Protein AF-A0A0F4YJS8-F1 (afdb_monomer_lite)

Organism: Rasamsonia emersonii (strain ATCC 16479 / CBS 393.64 / IMI 116815) (NCBI:txid1408163)

Radius of gyration: 25.07 Å; chains: 1; bounding box: 78×46×74 Å

Secondary structure (DSSP, 8-state):
--HHHHHHHHHHHHHHHTSHHHHHHHHHHHHHHHHHHHHHHHHHHHHSS-S--HHHHHHHHHH--STTT--S-S-TTTT--B-SS-TTEEEETTTTEEEEGGGEEEEESS-GGGHHHHHHHHH---SS--TTSGGGEEEEEHHHHHHHHTTSEEEEES--SS--HHHHHHHHH-SS--EEEEES-TT-TTTTSEEETTEEEEGGGGTTPBP--SSS----HHHHHHHHHHHHHHHHT-

pLDDT: mean 81.41, std 15.97, range [39.19, 97.12]

Foldseek 3Di:
DPPVVVVVVVVVVVVCCPDPVNVVVVVVVVVVVVLVVVVVVVVVVVVPDPDDDLQNVLLQLCLPDPPSPVDPPPNRNQLVQADPVDRQWGAAQLLRDTDGPVQKGWAFLDDCVVPQVVVCVVPNDDPDGPSSHSLGTGIHGNLVNVCLQQLQKAKDFLAPPDHDPVRVVVQVPDQPTWIAMAGPDPVDPQQQPASDPPGPDGNVNRHRHIGDTPHSDHHDVVSSVSSNVVSVVSVVVD

InterPro domains:
  IPR003615 HNH nuclease [PF13391] (92-155)

Sequence (238 aa):
MTTNTVLWFENCFETLAATEEAKAIFERIKAHKVQQRICSQRSENLAEKGKRSLRASFMKLFTTSKMGLGIKDTGAGNYGSQQPEDEDLLWCPIMRKWTPSKQMKAAHLFPYMHGQDTMDAVFRARKSPELFSPRNGLLISSCIEEFFDSGNLVLVPDLPDRPSVTDIRGWIKREPREYKIRIIDLKWNKLGKPIHPWVEMKWSDLQDRRVEFLTPFRPRERYMYFHYCIQILQYIWQ

Structure (mmCIF, N/CA/C/O backbone):
data_AF-A0A0F4YJS8-F1
#
_entry.id   AF-A0A0F4YJS8-F1
#
loop_
_atom_site.group_PDB
_atom_site.id
_atom_site.type_symbol
_atom_site.label_atom_id
_atom_site.label_alt_id
_atom_site.label_comp_id
_atom_site.label_asym_id
_atom_site.label_entity_id
_atom_site.label_seq_id
_atom_site.pdbx_PDB_ins_code
_atom_site.Cartn_x
_atom_site.Cartn_y
_atom_site.Cartn_z
_atom_site.occupancy
_atom_site.B_iso_or_equiv
_atom_site.auth_seq_id
_atom_site.auth_comp_id
_atom_site.auth_asym_id
_atom_site.auth_atom_id
_atom_site.pdbx_PDB_model_num
ATOM 1 N N . MET A 1 1 ? 53.476 17.260 -51.257 1.00 47.88 1 MET A N 1
ATOM 2 C CA . MET A 1 1 ? 52.073 17.172 -51.725 1.00 47.88 1 MET A CA 1
ATOM 3 C C . MET A 1 1 ? 51.188 16.507 -50.661 1.00 47.88 1 MET A C 1
ATOM 5 O O . MET A 1 1 ? 50.508 15.537 -50.953 1.00 47.88 1 MET A O 1
ATOM 9 N N . THR A 1 2 ? 51.196 16.992 -49.417 1.00 54.41 2 THR A N 1
ATOM 10 C CA . THR A 1 2 ? 50.485 16.332 -48.294 1.00 54.41 2 THR A CA 1
ATOM 11 C C . THR A 1 2 ? 49.649 17.290 -47.445 1.00 54.41 2 THR A C 1
ATOM 13 O O . THR A 1 2 ? 48.804 16.841 -46.687 1.00 54.41 2 THR A O 1
ATOM 16 N N . THR A 1 3 ? 49.820 18.603 -47.600 1.00 53.66 3 THR A N 1
ATOM 17 C CA . THR A 1 3 ? 49.113 19.630 -46.819 1.00 53.66 3 THR A CA 1
ATOM 18 C C . THR A 1 3 ? 47.745 20.020 -47.392 1.00 53.66 3 THR A C 1
ATOM 20 O O . THR A 1 3 ? 46.831 20.297 -46.626 1.00 53.66 3 THR A O 1
ATOM 23 N N . ASN A 1 4 ? 47.552 19.974 -48.717 1.00 53.12 4 ASN A N 1
ATOM 24 C CA . ASN A 1 4 ? 46.273 20.362 -49.340 1.00 53.12 4 ASN A CA 1
ATOM 25 C C . ASN A 1 4 ? 45.155 19.323 -49.176 1.00 53.12 4 ASN A C 1
ATOM 27 O O . ASN A 1 4 ? 43.983 19.685 -49.174 1.00 53.12 4 ASN A O 1
ATOM 31 N N . THR A 1 5 ? 45.491 18.042 -49.027 1.00 53.81 5 THR A N 1
ATOM 32 C CA . THR A 1 5 ? 44.495 16.970 -48.888 1.00 53.81 5 THR A CA 1
ATOM 33 C C . THR A 1 5 ? 43.888 16.937 -47.484 1.00 53.81 5 THR A C 1
ATOM 35 O O . THR A 1 5 ? 42.704 16.659 -47.342 1.00 53.81 5 THR A O 1
ATOM 38 N N . VAL A 1 6 ? 44.672 17.275 -46.454 1.00 56.00 6 VAL A N 1
ATOM 39 C CA . VAL A 1 6 ? 44.213 17.323 -45.053 1.00 56.00 6 VAL A CA 1
ATOM 40 C C . VAL A 1 6 ? 43.217 18.468 -44.845 1.00 56.00 6 VAL A C 1
ATOM 42 O O . VAL A 1 6 ? 42.131 18.240 -44.321 1.00 56.00 6 VAL A O 1
ATOM 45 N N . LEU A 1 7 ? 43.524 19.658 -45.373 1.00 53.38 7 LEU A N 1
ATOM 46 C CA . LEU A 1 7 ? 42.643 20.830 -45.294 1.00 53.38 7 LEU A CA 1
ATOM 47 C C . LEU A 1 7 ? 41.300 20.621 -46.010 1.00 53.38 7 LEU A C 1
ATOM 49 O O . LEU A 1 7 ? 40.272 21.116 -45.557 1.00 53.38 7 LEU A O 1
ATOM 53 N N . TRP A 1 8 ? 41.287 19.871 -47.116 1.00 53.50 8 TRP A N 1
ATOM 54 C CA . TRP A 1 8 ? 40.049 19.546 -47.830 1.00 53.50 8 TRP A CA 1
ATOM 55 C C . TRP A 1 8 ? 39.161 18.583 -47.033 1.00 53.50 8 TRP A C 1
ATOM 57 O O . TRP A 1 8 ? 37.946 18.754 -46.998 1.00 53.50 8 TRP A O 1
ATOM 67 N N . PHE A 1 9 ? 39.758 17.596 -46.359 1.00 53.38 9 PHE A N 1
ATOM 68 C CA . PHE A 1 9 ? 39.025 16.655 -45.511 1.00 53.38 9 PHE A CA 1
ATOM 69 C C . PHE A 1 9 ? 38.466 17.314 -44.245 1.00 53.38 9 PHE A C 1
ATOM 71 O O . PHE A 1 9 ? 37.321 17.041 -43.890 1.00 53.38 9 PHE A O 1
ATOM 78 N N . GLU A 1 10 ? 39.222 18.201 -43.595 1.00 57.09 10 GLU A N 1
ATOM 79 C CA . GLU A 1 10 ? 38.758 18.933 -42.406 1.00 57.09 10 GLU A CA 1
ATOM 80 C C . GLU A 1 10 ? 37.582 19.863 -42.738 1.00 57.09 10 GLU A C 1
ATOM 82 O O . GLU A 1 10 ? 36.555 19.830 -42.064 1.00 57.09 10 GLU A O 1
ATOM 87 N N . ASN A 1 11 ? 37.670 20.600 -43.847 1.00 58.59 11 ASN A N 1
ATOM 88 C CA . ASN A 1 11 ? 36.623 21.532 -44.272 1.00 58.59 11 ASN A CA 1
ATOM 89 C C . ASN A 1 11 ? 35.346 20.801 -44.751 1.00 58.59 11 ASN A C 1
ATOM 91 O O . ASN A 1 11 ? 34.216 21.229 -44.503 1.00 58.59 11 ASN A O 1
ATOM 95 N N . CYS A 1 12 ? 35.510 19.631 -45.378 1.00 56.72 12 CYS A N 1
ATOM 96 C CA . CYS A 1 12 ? 34.399 18.753 -45.755 1.00 56.72 12 CYS A CA 1
ATOM 97 C C . CYS A 1 12 ? 33.731 18.109 -44.520 1.00 56.72 12 CYS A C 1
ATOM 99 O O . CYS A 1 12 ? 32.515 17.942 -44.479 1.00 56.72 12 CYS A O 1
ATOM 101 N N . PHE A 1 13 ? 34.503 17.794 -43.475 1.00 60.06 13 PHE A N 1
ATOM 102 C CA . PHE A 1 13 ? 33.971 17.270 -42.215 1.00 60.06 13 PHE A CA 1
ATOM 103 C C . PHE A 1 13 ? 33.178 18.329 -41.436 1.00 60.06 13 PHE A C 1
ATOM 105 O O . PHE A 1 13 ? 32.102 18.024 -40.923 1.00 60.06 13 PHE A O 1
ATOM 112 N N . GLU A 1 14 ? 33.656 19.575 -41.389 1.00 61.94 14 GLU A N 1
ATOM 113 C CA . GLU A 1 14 ? 32.943 20.688 -40.747 1.00 61.94 14 GLU A CA 1
ATOM 114 C C . GLU A 1 14 ? 31.622 21.021 -41.454 1.00 61.94 14 GLU A C 1
ATOM 116 O O . GLU A 1 14 ? 30.589 21.193 -40.802 1.00 61.94 14 GLU A O 1
ATOM 121 N N . THR A 1 15 ? 31.619 21.036 -42.790 1.00 62.19 15 THR A N 1
ATOM 122 C CA . 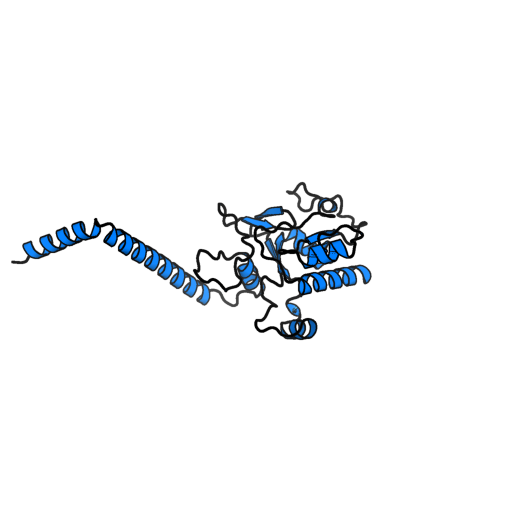THR A 1 15 ? 30.401 21.268 -43.585 1.00 62.19 15 THR A CA 1
ATOM 123 C C . THR A 1 15 ? 29.401 20.117 -43.475 1.00 62.19 15 THR A C 1
ATOM 125 O O . THR A 1 15 ? 28.201 20.368 -43.356 1.00 62.19 15 THR A O 1
ATOM 128 N N . LEU A 1 16 ? 29.866 18.863 -43.419 1.00 60.22 16 LEU A N 1
ATOM 129 C CA . LEU A 1 16 ? 29.003 17.706 -43.175 1.00 60.22 16 LEU A CA 1
ATOM 130 C C . LEU A 1 16 ? 28.416 17.737 -41.754 1.00 60.22 16 LEU A C 1
ATOM 132 O O . LEU A 1 16 ? 27.221 17.506 -41.586 1.00 60.22 16 LEU A O 1
ATOM 136 N N . ALA A 1 17 ? 29.219 18.081 -40.741 1.00 60.75 17 ALA A N 1
ATOM 137 C CA . ALA A 1 17 ? 28.794 18.157 -39.341 1.00 60.75 17 ALA A CA 1
ATOM 138 C C . ALA A 1 17 ? 27.769 19.272 -39.059 1.00 60.75 17 ALA A C 1
ATOM 140 O O . ALA A 1 17 ? 27.020 19.183 -38.084 1.00 60.75 17 ALA A O 1
ATOM 141 N N . ALA A 1 18 ? 27.702 20.294 -39.916 1.00 69.19 18 ALA A N 1
ATOM 142 C CA . ALA A 1 18 ? 26.724 21.374 -39.826 1.00 69.19 18 ALA A CA 1
ATOM 143 C C . ALA A 1 18 ? 25.324 20.994 -40.351 1.00 69.19 18 ALA A C 1
ATOM 145 O O . ALA A 1 18 ? 24.361 21.713 -40.069 1.00 69.19 18 ALA A O 1
ATOM 146 N N . THR A 1 19 ? 25.188 19.877 -41.076 1.00 79.81 19 THR A N 1
ATOM 147 C CA . THR A 1 19 ? 23.895 19.409 -41.602 1.00 79.81 19 THR A CA 1
ATOM 148 C C . THR A 1 19 ? 22.995 18.851 -40.495 1.00 79.81 19 THR A C 1
ATOM 150 O O . THR A 1 19 ? 23.462 18.214 -39.549 1.00 79.81 19 THR A O 1
ATOM 153 N N . GLU A 1 20 ? 21.681 19.057 -40.612 1.00 74.31 20 GLU A N 1
ATOM 154 C CA . GLU A 1 20 ? 20.699 18.553 -39.634 1.00 74.31 20 GLU A CA 1
ATOM 155 C C . GLU A 1 20 ? 20.706 17.018 -39.530 1.00 74.31 20 GLU A C 1
ATOM 157 O O . GLU A 1 20 ? 20.546 16.454 -38.447 1.00 74.31 20 GLU A O 1
ATOM 162 N N . GLU A 1 21 ? 20.987 16.328 -40.636 1.00 74.56 21 GLU A N 1
ATOM 163 C CA . GLU A 1 21 ? 21.122 14.870 -40.674 1.00 74.56 21 GLU A CA 1
ATOM 164 C C . GLU A 1 21 ? 22.353 14.391 -39.892 1.00 74.56 21 GLU A C 1
ATOM 166 O O . GLU A 1 21 ? 22.258 13.452 -39.094 1.00 74.56 21 GLU A O 1
ATOM 171 N N . ALA A 1 22 ? 23.499 15.063 -40.047 1.00 72.25 22 ALA A N 1
ATOM 172 C CA . ALA A 1 22 ? 24.697 14.738 -39.284 1.00 72.25 22 ALA A CA 1
ATOM 173 C C . ALA A 1 22 ? 24.523 15.052 -37.795 1.00 72.25 22 ALA A C 1
ATOM 175 O O . ALA A 1 22 ? 24.906 14.231 -36.961 1.00 72.25 22 ALA A O 1
ATOM 176 N N . LYS A 1 23 ? 23.886 16.177 -37.438 1.00 73.81 23 LYS A N 1
ATOM 177 C CA . LYS A 1 23 ? 23.546 16.502 -36.041 1.00 73.81 23 LYS A CA 1
ATOM 178 C C . LYS A 1 23 ? 22.693 15.408 -35.403 1.00 73.81 23 LYS A C 1
ATOM 180 O O . LYS A 1 23 ? 23.048 14.922 -34.331 1.00 73.81 23 LYS A O 1
ATOM 185 N N . ALA A 1 24 ? 21.652 14.936 -36.090 1.00 72.88 24 ALA A N 1
ATOM 186 C CA . ALA A 1 24 ? 20.806 13.844 -35.605 1.00 72.88 24 ALA A CA 1
ATOM 187 C C . ALA A 1 24 ? 21.590 12.529 -35.407 1.00 72.88 24 ALA A C 1
ATOM 189 O O . ALA A 1 24 ? 21.366 11.790 -34.441 1.00 72.88 24 ALA A O 1
ATOM 190 N N . ILE A 1 25 ? 22.544 12.227 -36.294 1.00 77.19 25 ILE A N 1
ATOM 191 C CA . ILE A 1 25 ? 23.434 11.065 -36.157 1.00 77.19 25 ILE A CA 1
ATOM 192 C C . ILE A 1 25 ? 24.386 11.244 -34.965 1.00 77.19 25 ILE A C 1
ATOM 194 O O . ILE A 1 25 ? 24.548 10.316 -34.170 1.00 77.19 25 ILE A O 1
ATOM 198 N N . PHE A 1 26 ? 24.977 12.424 -34.782 1.00 75.44 26 PHE A N 1
ATOM 199 C CA . PHE A 1 26 ? 25.864 12.708 -33.653 1.00 75.44 26 PHE A CA 1
ATOM 200 C C . PHE A 1 26 ? 25.133 12.678 -32.312 1.00 75.44 26 PHE A C 1
ATOM 202 O O . PHE A 1 26 ? 25.670 12.139 -31.342 1.00 75.44 26 PHE A O 1
ATOM 209 N N . GLU A 1 27 ? 23.898 13.170 -32.251 1.00 71.69 27 GLU A N 1
ATOM 210 C CA . GLU A 1 27 ? 23.040 13.048 -31.074 1.00 71.69 27 GLU A CA 1
ATOM 211 C C . GLU A 1 27 ? 22.750 11.584 -30.742 1.00 71.69 27 GLU A C 1
ATOM 213 O O . GLU A 1 27 ? 22.903 11.175 -29.589 1.00 71.69 27 GLU A O 1
ATOM 218 N N . ARG A 1 28 ? 22.438 10.756 -31.749 1.00 73.88 28 ARG A N 1
ATOM 219 C CA . ARG A 1 28 ? 22.270 9.304 -31.570 1.00 73.88 28 ARG A CA 1
ATOM 220 C C . ARG A 1 28 ? 23.547 8.629 -31.080 1.00 73.88 28 ARG A C 1
ATOM 222 O O . ARG A 1 28 ? 23.485 7.821 -30.157 1.00 73.88 28 ARG A O 1
ATOM 229 N N . ILE A 1 29 ? 24.707 8.971 -31.642 1.00 77.06 29 ILE A N 1
ATOM 230 C CA . ILE A 1 29 ? 26.008 8.438 -31.206 1.00 77.06 29 ILE A CA 1
ATOM 231 C C . ILE A 1 29 ? 26.300 8.855 -29.761 1.00 77.06 29 ILE A C 1
ATOM 233 O O . ILE A 1 29 ? 26.763 8.041 -28.960 1.00 77.06 29 ILE A O 1
ATOM 237 N N . LYS A 1 30 ? 26.011 10.108 -29.397 1.00 75.19 30 LYS A N 1
ATOM 238 C CA . LYS A 1 30 ? 26.195 10.626 -28.038 1.00 75.19 30 LYS A CA 1
ATOM 239 C C . LYS A 1 30 ? 25.267 9.917 -27.052 1.00 75.19 30 LYS A C 1
ATOM 241 O O . LYS A 1 30 ? 25.740 9.458 -26.013 1.00 75.19 30 LYS A O 1
ATOM 246 N N . ALA A 1 31 ? 23.993 9.742 -27.404 1.00 67.44 31 ALA A N 1
ATOM 247 C CA . ALA A 1 31 ? 23.028 8.975 -26.621 1.00 67.44 31 ALA A CA 1
ATOM 248 C C . ALA A 1 31 ? 23.480 7.517 -26.439 1.00 67.44 31 ALA A C 1
ATOM 250 O O . ALA A 1 31 ? 23.460 6.996 -25.324 1.00 67.44 31 ALA A O 1
ATOM 251 N N . HIS A 1 32 ? 23.983 6.884 -27.502 1.00 67.88 32 HIS A N 1
ATOM 252 C CA . HIS A 1 32 ? 24.479 5.510 -27.455 1.00 67.88 32 HIS A CA 1
ATOM 253 C C . HIS A 1 32 ? 25.720 5.366 -26.561 1.00 67.88 32 HIS A C 1
ATOM 255 O O . HIS A 1 32 ? 25.783 4.454 -25.739 1.00 67.88 32 HIS A O 1
ATOM 261 N N . LYS A 1 33 ? 26.672 6.306 -26.636 1.00 76.56 33 LYS A N 1
ATOM 262 C CA . LYS A 1 33 ? 27.854 6.342 -25.754 1.00 76.56 33 LYS A CA 1
ATOM 263 C C . LYS A 1 33 ? 27.474 6.521 -24.283 1.00 76.56 33 LYS A C 1
ATOM 265 O O . LYS A 1 33 ? 28.056 5.868 -23.417 1.00 76.56 33 LYS A O 1
ATOM 270 N N . VAL A 1 34 ? 26.493 7.378 -23.992 1.00 69.19 34 VAL A N 1
ATOM 271 C CA . VAL A 1 34 ? 25.963 7.558 -22.630 1.00 69.19 34 VAL A CA 1
ATOM 272 C C . VAL A 1 34 ? 25.313 6.265 -22.138 1.00 69.19 34 VAL A C 1
ATOM 274 O O . VAL A 1 34 ? 25.612 5.809 -21.036 1.00 69.19 34 VAL A O 1
ATOM 277 N N . GLN A 1 35 ? 24.490 5.626 -22.968 1.00 63.72 35 GLN A N 1
ATOM 278 C CA . GLN A 1 35 ? 23.829 4.367 -22.631 1.00 63.72 35 GLN A CA 1
ATOM 279 C C . GLN A 1 35 ? 24.833 3.231 -22.391 1.00 63.72 35 GLN A C 1
ATOM 281 O O . GLN A 1 35 ? 24.687 2.480 -21.427 1.00 63.72 35 GLN A O 1
ATOM 286 N N . GLN A 1 36 ? 25.883 3.140 -23.210 1.00 71.62 36 GLN A N 1
ATOM 287 C CA . GLN A 1 36 ? 26.961 2.169 -23.044 1.00 71.62 36 GLN A CA 1
ATOM 288 C C . GLN A 1 36 ? 27.718 2.401 -21.732 1.00 71.62 36 GLN A C 1
ATOM 290 O O . GLN A 1 36 ? 27.895 1.459 -20.967 1.00 71.62 36 GLN A O 1
ATOM 295 N N . ARG A 1 37 ? 28.071 3.654 -21.410 1.00 72.94 37 ARG A N 1
ATOM 296 C CA . ARG A 1 37 ? 28.725 4.004 -20.138 1.00 72.94 37 ARG A CA 1
ATOM 297 C C . ARG A 1 37 ? 27.857 3.634 -18.932 1.00 72.94 37 ARG A C 1
ATOM 299 O O . ARG A 1 37 ? 28.351 3.018 -17.993 1.00 72.94 37 ARG A O 1
ATOM 306 N N . ILE A 1 38 ? 26.560 3.944 -18.977 1.00 63.28 38 ILE A N 1
ATOM 307 C CA . ILE A 1 38 ? 25.600 3.574 -17.925 1.00 63.28 38 ILE A CA 1
ATOM 308 C C . ILE A 1 38 ? 25.501 2.047 -17.787 1.00 63.28 38 ILE A C 1
ATOM 310 O O . ILE A 1 38 ? 25.435 1.536 -16.670 1.00 63.28 38 ILE A O 1
ATOM 314 N N . CYS A 1 39 ? 25.486 1.310 -18.900 1.00 57.38 39 CYS A N 1
ATOM 315 C CA . CYS A 1 39 ? 25.413 -0.150 -18.903 1.00 57.38 39 CYS A CA 1
ATOM 316 C C . CYS A 1 39 ? 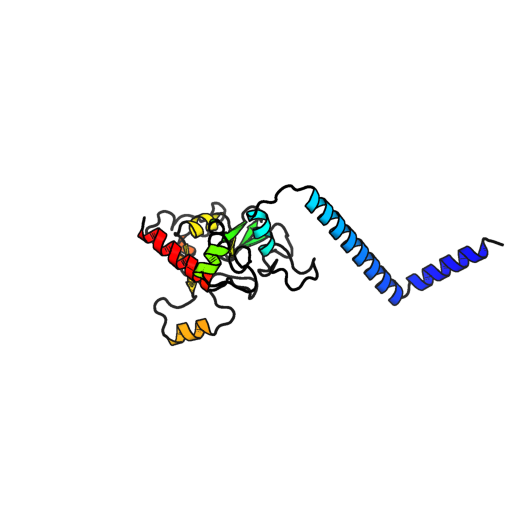26.681 -0.784 -18.309 1.00 57.38 39 CYS A C 1
ATOM 318 O O . CYS A 1 39 ? 26.575 -1.599 -17.390 1.00 57.38 39 CYS A O 1
ATOM 320 N N . SER A 1 40 ? 27.864 -0.343 -18.749 1.00 67.62 40 SER A N 1
ATOM 321 C CA . SER A 1 40 ? 29.161 -0.796 -18.236 1.00 67.62 40 SER A CA 1
ATOM 322 C C . SER A 1 40 ? 29.300 -0.517 -16.742 1.00 67.62 40 SER A C 1
ATOM 324 O O . SER A 1 40 ? 29.516 -1.445 -15.965 1.00 67.62 40 SER A O 1
ATOM 326 N N . GLN A 1 41 ? 29.022 0.712 -16.306 1.00 67.88 41 GLN A N 1
ATOM 327 C CA . GLN A 1 41 ? 29.126 1.080 -14.895 1.00 67.88 41 GLN A CA 1
ATOM 328 C C . GLN A 1 41 ? 28.125 0.306 -14.024 1.00 67.88 41 GLN A C 1
ATOM 330 O O . GLN A 1 41 ? 28.404 -0.028 -12.874 1.00 67.88 41 GLN A O 1
ATOM 335 N N . ARG A 1 42 ? 26.947 -0.045 -14.557 1.00 61.00 42 ARG A N 1
ATOM 336 C CA . ARG A 1 42 ? 25.978 -0.912 -13.863 1.00 61.00 42 ARG A CA 1
ATOM 337 C C . ARG A 1 42 ? 26.421 -2.374 -13.807 1.00 61.00 42 ARG A C 1
ATOM 339 O O . ARG A 1 42 ? 26.100 -3.030 -12.817 1.00 61.00 42 ARG A O 1
ATOM 346 N N . SER A 1 43 ? 27.129 -2.871 -14.824 1.00 57.69 43 SER A N 1
ATOM 347 C CA . SER A 1 43 ? 27.711 -4.220 -14.833 1.00 57.69 43 SER A CA 1
ATOM 348 C C . SER A 1 43 ? 28.820 -4.363 -13.785 1.00 57.69 43 SER A C 1
ATOM 350 O O . SER A 1 43 ? 28.808 -5.316 -13.009 1.00 57.69 43 SER A O 1
ATOM 352 N N . GLU A 1 44 ? 29.668 -3.345 -13.645 1.00 61.94 44 GLU A N 1
ATOM 353 C CA . GLU A 1 44 ? 30.703 -3.263 -12.608 1.00 61.94 44 GLU A CA 1
ATOM 354 C C . GLU A 1 44 ? 30.064 -3.203 -11.207 1.00 61.94 44 GLU A C 1
ATOM 356 O O . GLU A 1 44 ? 30.364 -4.016 -10.335 1.00 61.94 44 GLU A O 1
ATOM 361 N N . ASN A 1 45 ? 29.033 -2.367 -11.026 1.00 55.94 45 ASN A N 1
ATOM 362 C CA . ASN A 1 45 ? 28.241 -2.296 -9.786 1.00 55.94 45 ASN A CA 1
ATOM 363 C C . ASN A 1 45 ? 27.434 -3.577 -9.456 1.00 55.94 45 ASN A C 1
ATOM 365 O O . ASN A 1 45 ? 26.919 -3.734 -8.338 1.00 55.94 45 ASN A O 1
ATOM 369 N N . LEU A 1 46 ? 27.201 -4.452 -10.439 1.00 54.38 46 LEU A N 1
ATOM 370 C CA . LEU A 1 46 ? 26.590 -5.773 -10.249 1.00 54.38 46 LEU A CA 1
ATOM 371 C C . LEU A 1 46 ? 27.628 -6.802 -9.794 1.00 54.38 46 LEU A C 1
ATOM 373 O O . LEU A 1 46 ? 27.276 -7.653 -8.982 1.00 54.38 46 LEU A O 1
ATOM 377 N N . ALA A 1 47 ? 28.870 -6.689 -10.269 1.00 50.84 47 ALA A N 1
ATOM 378 C CA . ALA A 1 47 ? 29.980 -7.561 -9.902 1.00 50.84 47 ALA A CA 1
ATOM 379 C C . ALA A 1 47 ? 30.552 -7.247 -8.505 1.00 50.84 47 ALA A C 1
ATOM 381 O O . ALA A 1 47 ? 30.881 -8.168 -7.764 1.00 50.84 47 ALA A O 1
ATOM 382 N N . GLU A 1 48 ? 30.610 -5.972 -8.103 1.00 48.84 48 GLU A N 1
ATOM 383 C CA . GLU A 1 48 ? 31.232 -5.565 -6.829 1.00 48.84 48 GLU A CA 1
ATOM 384 C C . GLU A 1 48 ? 30.349 -5.763 -5.584 1.00 48.84 48 GLU A C 1
ATOM 386 O O . GLU A 1 48 ? 30.854 -5.916 -4.471 1.00 48.84 48 GLU A O 1
ATOM 391 N N . LYS A 1 49 ? 29.016 -5.771 -5.721 1.00 47.16 49 LYS A N 1
ATOM 392 C CA . LYS A 1 49 ? 28.100 -5.862 -4.567 1.00 47.16 49 LYS A CA 1
ATOM 393 C C . LYS A 1 49 ? 27.633 -7.297 -4.342 1.00 47.16 49 LYS A C 1
ATOM 395 O O . LYS A 1 49 ? 26.605 -7.712 -4.881 1.00 47.16 49 LYS A O 1
ATOM 400 N N . GLY A 1 50 ? 28.369 -8.015 -3.491 1.00 47.06 50 GLY A N 1
ATOM 401 C CA . GLY A 1 50 ? 27.989 -9.318 -2.943 1.00 47.06 50 GLY A CA 1
ATOM 402 C C . GLY A 1 50 ? 26.523 -9.377 -2.488 1.00 47.06 50 GLY A C 1
ATOM 403 O O . GLY A 1 50 ? 25.970 -8.385 -2.017 1.00 47.06 50 GLY A O 1
ATOM 404 N N . LYS A 1 51 ? 25.899 -10.549 -2.704 1.00 43.84 51 LYS A N 1
ATOM 405 C CA . LYS A 1 51 ? 24.527 -10.960 -2.325 1.00 43.84 51 LYS A CA 1
ATOM 406 C C . LYS A 1 51 ? 23.627 -9.803 -1.862 1.00 43.84 51 LYS A C 1
ATOM 408 O O . LYS A 1 51 ? 23.383 -9.622 -0.670 1.00 43.84 51 LYS A O 1
ATOM 413 N N . ARG A 1 52 ? 23.099 -9.026 -2.814 1.00 53.38 52 ARG A N 1
ATOM 414 C CA . ARG A 1 52 ? 22.024 -8.060 -2.529 1.00 53.38 52 ARG A CA 1
ATOM 415 C C . ARG A 1 52 ? 20.899 -8.784 -1.787 1.00 53.38 52 ARG A C 1
ATOM 417 O O . ARG A 1 52 ? 20.456 -9.839 -2.238 1.00 53.38 52 ARG A O 1
ATOM 424 N N . SER A 1 53 ? 20.439 -8.230 -0.664 1.00 68.75 53 SER A N 1
ATOM 425 C CA . SER A 1 53 ? 19.329 -8.833 0.078 1.00 68.75 53 SER A CA 1
ATOM 426 C C . SER A 1 53 ? 18.085 -8.906 -0.812 1.00 68.75 53 SER A C 1
ATOM 428 O O . SER A 1 53 ? 17.823 -7.991 -1.600 1.00 68.75 53 SER A O 1
ATOM 430 N N . LEU A 1 54 ? 17.296 -9.978 -0.686 1.00 70.31 54 LEU A N 1
ATOM 431 C CA . LEU A 1 54 ? 16.033 -10.143 -1.423 1.00 70.31 54 LEU A CA 1
ATOM 432 C C . LEU A 1 54 ? 15.124 -8.912 -1.262 1.00 70.31 54 LEU A C 1
ATOM 434 O O . LEU A 1 54 ? 14.480 -8.483 -2.218 1.00 70.31 54 LEU A O 1
ATOM 438 N N . ARG A 1 55 ? 15.168 -8.268 -0.087 1.00 69.38 55 ARG A N 1
ATOM 439 C CA . ARG A 1 55 ? 14.461 -7.013 0.201 1.00 69.38 55 ARG A CA 1
ATOM 440 C C . ARG A 1 55 ? 14.925 -5.858 -0.690 1.00 69.38 55 ARG A C 1
ATOM 442 O O . ARG A 1 55 ? 14.087 -5.137 -1.219 1.00 69.38 55 ARG A O 1
ATOM 449 N N . ALA A 1 56 ? 16.231 -5.690 -0.904 1.00 74.81 56 ALA A N 1
ATOM 450 C CA . ALA A 1 56 ? 16.757 -4.653 -1.794 1.00 74.81 56 ALA A CA 1
ATOM 451 C C . ALA A 1 56 ? 16.351 -4.890 -3.260 1.00 74.81 56 ALA A C 1
ATOM 453 O O . ALA A 1 56 ? 16.034 -3.938 -3.972 1.00 74.81 56 ALA A O 1
ATOM 454 N N . SER A 1 57 ? 16.321 -6.149 -3.706 1.00 75.12 57 SER A N 1
ATOM 455 C CA . SER A 1 57 ? 15.832 -6.509 -5.044 1.00 75.12 57 SER A CA 1
ATOM 456 C C . SER A 1 57 ? 14.331 -6.246 -5.196 1.00 75.12 57 SER A C 1
ATOM 458 O O . SER A 1 57 ? 13.918 -5.697 -6.214 1.00 75.12 57 SER A O 1
ATOM 460 N N . PHE A 1 58 ? 13.527 -6.552 -4.173 1.00 79.00 58 PHE A N 1
ATOM 461 C CA . PHE A 1 58 ? 12.090 -6.278 -4.178 1.00 79.00 58 PHE A CA 1
ATOM 462 C C . PHE A 1 58 ? 11.789 -4.774 -4.215 1.00 79.00 58 PHE A C 1
ATOM 464 O O . PHE A 1 58 ? 10.989 -4.340 -5.039 1.00 79.00 58 PHE A O 1
ATOM 471 N N . MET A 1 59 ? 12.499 -3.957 -3.424 1.00 80.06 59 MET A N 1
ATOM 472 C CA . MET A 1 59 ? 12.375 -2.489 -3.453 1.00 80.06 59 MET A CA 1
ATOM 473 C C . MET A 1 59 ? 12.557 -1.910 -4.861 1.00 80.06 59 MET A C 1
ATOM 475 O O . MET A 1 59 ? 11.789 -1.042 -5.275 1.00 80.06 59 MET A O 1
ATOM 479 N N . LYS A 1 60 ? 13.530 -2.423 -5.630 1.00 78.56 60 LYS A N 1
ATOM 480 C CA . LYS A 1 60 ? 13.803 -1.945 -6.995 1.00 78.56 60 LYS A CA 1
ATOM 481 C C . LYS A 1 60 ? 12.612 -2.100 -7.942 1.00 78.56 60 LYS A C 1
ATOM 483 O O . LYS A 1 60 ? 12.498 -1.316 -8.882 1.00 78.56 60 LYS A O 1
ATOM 488 N N . LEU A 1 61 ? 11.707 -3.049 -7.703 1.00 75.06 61 LEU A N 1
ATOM 489 C CA . LEU A 1 61 ? 10.500 -3.216 -8.523 1.00 75.06 61 LEU A CA 1
ATOM 490 C C . LEU A 1 61 ? 9.553 -2.014 -8.418 1.00 75.06 61 LEU A C 1
ATOM 492 O O . LEU A 1 61 ? 8.795 -1.735 -9.341 1.00 75.06 61 LEU A O 1
ATOM 496 N N . PHE A 1 62 ? 9.602 -1.274 -7.317 1.00 74.19 62 PHE A N 1
ATOM 497 C CA . PHE A 1 62 ? 8.730 -0.125 -7.097 1.00 74.19 62 PHE A CA 1
ATOM 498 C C . PHE A 1 62 ? 9.413 1.188 -7.477 1.00 74.19 62 PHE A C 1
ATOM 500 O O . PHE A 1 62 ? 8.744 2.116 -7.923 1.00 74.19 62 PHE A O 1
ATOM 507 N N . THR A 1 63 ? 10.740 1.248 -7.345 1.00 72.56 63 THR A N 1
ATOM 508 C CA . THR A 1 63 ? 11.509 2.488 -7.492 1.00 72.56 63 THR A CA 1
ATOM 509 C C . THR A 1 63 ? 12.206 2.658 -8.839 1.00 72.56 63 THR A C 1
ATOM 511 O O . THR A 1 63 ? 12.665 3.749 -9.124 1.00 72.56 63 THR A O 1
ATOM 514 N N . THR A 1 64 ? 12.320 1.635 -9.692 1.00 66.31 64 THR A N 1
ATOM 515 C CA . THR A 1 64 ? 13.062 1.786 -10.962 1.00 66.31 64 THR A CA 1
ATOM 516 C C . THR A 1 64 ? 12.192 2.417 -12.054 1.00 66.31 64 THR A C 1
ATOM 518 O O . THR A 1 64 ? 11.270 1.765 -12.522 1.00 66.31 64 THR A O 1
ATOM 521 N N . SER A 1 65 ? 12.498 3.629 -12.528 1.00 53.28 65 SER A N 1
ATOM 522 C CA . SER A 1 65 ? 11.801 4.251 -13.673 1.00 53.28 65 SER A CA 1
ATOM 523 C C . SER A 1 65 ? 11.913 3.437 -14.979 1.00 53.28 65 SER A C 1
ATOM 525 O O . SER A 1 65 ? 12.986 2.941 -15.333 1.00 53.28 65 SER A O 1
ATOM 527 N N . LYS A 1 66 ? 10.811 3.351 -15.748 1.00 54.34 66 LYS A N 1
ATOM 528 C CA . LYS A 1 66 ? 10.777 2.711 -17.082 1.00 54.34 66 LYS A CA 1
ATOM 529 C C . LYS A 1 66 ? 11.570 3.483 -18.144 1.00 54.34 66 LYS A C 1
ATOM 531 O O . LYS A 1 66 ? 12.056 2.876 -19.099 1.00 54.34 66 LYS A O 1
ATOM 536 N N . MET A 1 67 ? 11.714 4.803 -17.989 1.00 42.03 67 MET A N 1
ATOM 537 C CA . MET A 1 67 ? 12.272 5.668 -19.039 1.00 42.03 67 MET A CA 1
ATOM 538 C C . MET A 1 67 ? 13.767 5.427 -19.292 1.00 42.03 67 MET A C 1
ATOM 540 O O . MET A 1 67 ? 14.213 5.524 -20.427 1.00 42.03 67 MET A O 1
ATOM 544 N N . GLY A 1 68 ? 14.538 5.034 -18.274 1.00 40.41 68 GLY A N 1
ATOM 545 C CA . GLY A 1 68 ? 15.985 4.816 -18.403 1.00 40.41 68 GLY A CA 1
ATOM 546 C C . GLY A 1 68 ? 16.402 3.436 -18.929 1.00 40.41 68 GLY A C 1
ATOM 547 O O . GLY A 1 68 ? 17.596 3.137 -18.943 1.00 40.41 68 GLY A O 1
ATOM 548 N N . LEU A 1 69 ? 15.446 2.565 -19.278 1.00 41.16 69 LEU A N 1
ATOM 549 C CA . LEU A 1 69 ? 15.717 1.164 -19.626 1.00 41.16 69 LEU A CA 1
ATOM 550 C C . LEU A 1 69 ? 15.164 0.736 -20.985 1.00 41.16 69 LEU A C 1
ATOM 552 O O . LEU A 1 69 ? 15.643 -0.259 -21.510 1.00 41.16 69 LEU A O 1
ATOM 556 N N . GLY A 1 70 ? 14.168 1.422 -21.556 1.00 39.19 70 GLY A N 1
ATOM 557 C CA . GLY A 1 70 ? 13.568 1.019 -22.838 1.00 39.19 70 GLY A CA 1
ATOM 558 C C . GLY A 1 70 ? 12.924 -0.381 -22.839 1.00 39.19 70 GLY A C 1
ATOM 559 O O . GLY A 1 70 ? 12.488 -0.853 -23.885 1.00 39.19 70 GLY A O 1
ATOM 560 N N . ILE A 1 71 ? 12.835 -1.050 -21.682 1.00 43.75 71 ILE A N 1
ATOM 561 C CA . ILE A 1 71 ? 12.256 -2.387 -21.531 1.00 43.75 71 ILE A CA 1
ATOM 562 C C . ILE A 1 71 ? 10.819 -2.227 -21.038 1.00 43.75 71 ILE A C 1
ATOM 564 O O . ILE A 1 71 ? 10.581 -1.709 -19.946 1.00 43.75 71 ILE A O 1
ATOM 568 N N . LYS A 1 72 ? 9.850 -2.676 -21.841 1.00 42.19 72 LYS A N 1
ATOM 569 C CA . LYS A 1 72 ? 8.419 -2.489 -21.556 1.00 42.19 72 LYS A CA 1
ATOM 570 C C . LYS A 1 72 ? 7.849 -3.447 -20.492 1.00 42.19 72 LYS A C 1
ATOM 572 O O . LYS A 1 72 ? 6.797 -3.135 -19.939 1.00 42.19 72 LYS A O 1
ATOM 577 N N . ASP A 1 73 ? 8.577 -4.495 -20.083 1.00 49.72 73 ASP A N 1
ATOM 578 C CA . ASP A 1 73 ? 7.980 -5.639 -19.363 1.00 49.72 73 ASP A CA 1
ATOM 579 C C . ASP A 1 73 ? 8.725 -6.142 -18.106 1.00 49.72 73 ASP A C 1
ATOM 581 O O . ASP A 1 73 ? 8.503 -7.265 -17.661 1.00 49.72 73 ASP A O 1
ATOM 585 N N . THR A 1 74 ? 9.583 -5.343 -17.462 1.00 48.97 74 THR A N 1
ATOM 586 C CA . THR A 1 74 ? 10.308 -5.806 -16.249 1.00 48.97 74 THR A CA 1
ATOM 587 C C . THR A 1 74 ? 9.455 -5.851 -14.976 1.00 48.97 74 THR A C 1
ATOM 589 O O . THR A 1 74 ? 9.921 -6.302 -13.932 1.00 48.97 74 THR A O 1
ATOM 592 N N . GLY A 1 75 ? 8.233 -5.311 -15.011 1.00 50.78 75 GLY A N 1
ATOM 593 C CA . GLY A 1 75 ? 7.425 -5.063 -13.814 1.00 50.78 75 GLY A CA 1
ATOM 594 C C . GLY A 1 75 ? 7.955 -3.932 -12.917 1.00 50.78 75 GLY A C 1
ATOM 595 O O . GLY A 1 75 ? 7.233 -3.471 -12.037 1.00 50.78 75 GLY A O 1
ATOM 596 N N . ALA A 1 76 ? 9.174 -3.441 -13.146 1.00 53.53 76 ALA A N 1
ATOM 597 C CA . ALA A 1 76 ? 9.773 -2.392 -12.340 1.00 53.53 76 ALA A CA 1
ATOM 598 C C . ALA A 1 76 ? 9.211 -1.001 -12.708 1.00 53.53 76 ALA A C 1
ATOM 600 O O . ALA A 1 76 ? 8.948 -0.722 -13.880 1.00 53.53 76 ALA A O 1
ATOM 601 N N . GLY A 1 77 ? 8.976 -0.145 -11.708 1.00 57.16 77 GLY A N 1
ATOM 602 C CA . GLY A 1 77 ? 8.494 1.231 -11.907 1.00 57.16 77 GLY A CA 1
ATOM 603 C C . GLY A 1 77 ? 7.013 1.367 -12.220 1.00 57.16 77 GLY A C 1
ATOM 604 O O . GLY A 1 77 ? 6.549 2.456 -12.545 1.00 57.16 77 GLY A O 1
ATOM 605 N N . ASN A 1 78 ? 6.247 0.280 -12.130 1.00 60.00 78 ASN A N 1
ATOM 606 C CA . ASN A 1 78 ? 4.820 0.288 -12.453 1.00 60.00 78 ASN A CA 1
ATOM 607 C C . ASN A 1 78 ? 3.994 1.235 -11.567 1.00 60.00 78 ASN A C 1
ATOM 609 O O . ASN A 1 78 ? 2.941 1.704 -11.996 1.00 60.00 78 ASN A O 1
ATOM 613 N N . TYR A 1 79 ? 4.468 1.535 -10.359 1.00 62.19 79 TYR A N 1
ATOM 614 C CA . TYR A 1 79 ? 3.798 2.463 -9.450 1.00 62.19 79 TYR A CA 1
ATOM 615 C C . TYR A 1 79 ? 4.091 3.941 -9.735 1.00 62.19 79 TYR A C 1
ATOM 617 O O . TYR A 1 79 ? 3.424 4.789 -9.152 1.00 62.19 79 TYR A O 1
ATOM 625 N N . GLY A 1 80 ? 5.058 4.260 -10.610 1.00 64.62 80 GLY A N 1
ATOM 626 C CA . GLY A 1 80 ? 5.435 5.651 -10.893 1.00 64.62 80 GLY A CA 1
ATOM 627 C C . GLY A 1 80 ? 5.844 6.419 -9.634 1.00 64.62 80 GLY A C 1
ATOM 628 O O . GLY A 1 80 ? 5.576 7.606 -9.525 1.00 64.62 80 GLY A O 1
ATOM 629 N N . SER A 1 81 ? 6.417 5.723 -8.650 1.00 73.38 81 SER A N 1
ATOM 630 C CA . SER A 1 81 ? 6.534 6.233 -7.286 1.00 73.38 81 SER A CA 1
ATOM 631 C C . SER A 1 81 ? 7.637 7.257 -7.072 1.00 73.38 81 SER A C 1
ATOM 633 O O . SER A 1 81 ? 7.714 7.752 -5.962 1.00 73.38 81 SER A O 1
ATOM 635 N N . GLN A 1 82 ? 8.501 7.539 -8.047 1.00 77.75 82 GLN A N 1
ATOM 636 C CA . GLN A 1 82 ? 9.566 8.539 -7.909 1.00 77.75 82 GLN A CA 1
ATOM 637 C C . GLN A 1 82 ? 9.042 9.931 -8.246 1.00 77.75 82 GLN A C 1
ATOM 639 O O . GLN A 1 82 ? 8.314 10.088 -9.229 1.00 77.75 82 GLN A O 1
ATOM 644 N N . GLN A 1 83 ? 9.4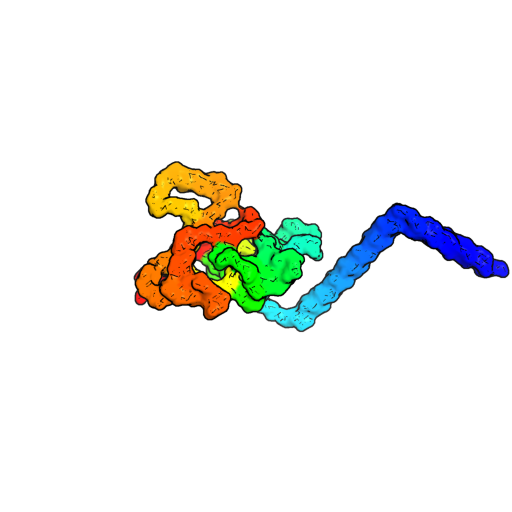23 10.929 -7.450 1.00 76.12 83 GLN A N 1
ATOM 645 C CA . GLN A 1 83 ? 9.101 12.313 -7.768 1.00 76.12 83 GLN A CA 1
ATOM 646 C C . GLN A 1 83 ? 9.951 12.773 -8.965 1.00 76.12 83 GLN A C 1
ATOM 648 O O . GLN A 1 83 ? 11.155 12.525 -8.975 1.00 76.12 83 GLN A O 1
ATOM 653 N N . PRO A 1 84 ? 9.367 13.442 -9.979 1.00 72.44 84 PRO A N 1
ATOM 654 C CA . PRO A 1 84 ? 10.122 13.871 -11.161 1.00 72.44 84 PRO A CA 1
ATOM 655 C C . PRO A 1 84 ? 11.249 14.870 -10.869 1.00 72.44 84 PRO A C 1
ATOM 657 O O . PRO A 1 84 ? 12.236 14.908 -11.595 1.00 72.44 84 PRO A O 1
ATOM 660 N N . GLU A 1 85 ? 11.077 15.687 -9.832 1.00 74.19 85 GLU A N 1
ATOM 661 C CA . GLU A 1 85 ? 11.973 16.796 -9.478 1.00 74.19 85 GLU A CA 1
ATOM 662 C C . GLU A 1 85 ? 12.970 16.430 -8.370 1.00 74.19 85 GLU A C 1
ATOM 664 O O . GLU A 1 85 ? 13.968 17.123 -8.195 1.00 74.19 85 GLU A O 1
ATOM 669 N N . ASP A 1 86 ? 12.708 15.348 -7.632 1.00 77.94 86 ASP A N 1
ATOM 670 C CA . ASP A 1 86 ? 13.523 14.907 -6.501 1.00 77.94 86 ASP A CA 1
ATOM 671 C C . ASP A 1 86 ? 13.558 13.372 -6.438 1.00 77.94 86 ASP A C 1
ATOM 673 O O . ASP A 1 86 ? 12.634 12.712 -5.957 1.00 77.94 86 ASP A O 1
ATOM 677 N N . GLU A 1 87 ? 14.647 12.784 -6.933 1.00 75.81 87 GLU A N 1
ATOM 678 C CA . GLU A 1 87 ? 14.820 11.328 -6.963 1.00 75.81 87 GLU A CA 1
ATOM 679 C C . GLU A 1 87 ? 14.915 10.699 -5.561 1.00 75.81 87 GLU A C 1
ATOM 681 O O . GLU A 1 87 ? 14.735 9.482 -5.428 1.00 75.81 87 GLU A O 1
ATOM 686 N N . ASP A 1 88 ? 15.155 11.501 -4.515 1.00 85.06 88 ASP A N 1
ATOM 687 C CA . ASP A 1 88 ? 15.196 11.035 -3.132 1.00 85.06 88 ASP A CA 1
ATOM 688 C C . ASP A 1 88 ? 13.801 10.905 -2.514 1.00 85.06 88 ASP A C 1
ATOM 690 O O . ASP A 1 88 ? 13.673 10.294 -1.448 1.00 85.06 88 ASP A O 1
ATOM 694 N N . LEU A 1 89 ? 12.744 11.378 -3.177 1.00 85.56 89 LEU A N 1
ATOM 695 C CA . LEU A 1 89 ? 11.371 11.286 -2.695 1.00 85.56 89 LEU A CA 1
ATOM 696 C C . LEU A 1 89 ? 10.567 10.212 -3.433 1.00 85.56 89 LEU A C 1
ATOM 698 O O . LEU A 1 89 ? 10.562 10.101 -4.661 1.00 85.56 89 LEU A O 1
ATOM 702 N N . LEU A 1 90 ? 9.832 9.416 -2.651 1.00 90.56 90 LEU A N 1
ATOM 703 C CA . LEU A 1 90 ? 8.916 8.402 -3.158 1.00 90.56 90 LEU A CA 1
ATOM 704 C C . LEU A 1 90 ? 7.497 8.617 -2.639 1.00 90.56 90 LEU A C 1
ATOM 706 O O . LEU A 1 90 ? 7.278 9.016 -1.495 1.00 90.56 90 LEU A O 1
ATOM 710 N N . TRP A 1 91 ? 6.514 8.296 -3.469 1.00 92.75 91 TRP A N 1
ATOM 711 C CA . TRP A 1 91 ? 5.108 8.406 -3.116 1.00 92.75 91 TRP A CA 1
ATOM 712 C C . TRP A 1 91 ? 4.654 7.277 -2.186 1.00 92.75 91 TRP A C 1
ATOM 714 O O . TRP A 1 91 ? 4.734 6.099 -2.541 1.00 92.75 91 TRP A O 1
ATOM 724 N N . CYS A 1 92 ? 4.113 7.641 -1.020 1.00 94.62 92 CYS A N 1
ATOM 725 C CA . CYS A 1 92 ? 3.410 6.725 -0.124 1.00 94.62 92 CYS A CA 1
ATOM 726 C C . CYS A 1 92 ? 1.889 6.811 -0.365 1.00 94.62 92 CYS A C 1
ATOM 728 O O . CYS A 1 92 ? 1.279 7.820 0.001 1.00 94.62 92 CYS A O 1
ATOM 730 N N . PRO A 1 93 ? 1.236 5.760 -0.894 1.00 95.31 93 PRO A N 1
ATOM 731 C CA . PRO A 1 93 ? -0.172 5.796 -1.281 1.00 95.31 93 PRO A CA 1
ATOM 732 C C . PRO A 1 93 ? -1.141 5.790 -0.086 1.00 95.31 93 PRO A C 1
ATOM 734 O O . PRO A 1 93 ? -2.291 6.205 -0.224 1.00 95.31 93 PRO A O 1
ATOM 737 N N . ILE A 1 94 ? -0.687 5.348 1.094 1.00 95.75 94 ILE A N 1
A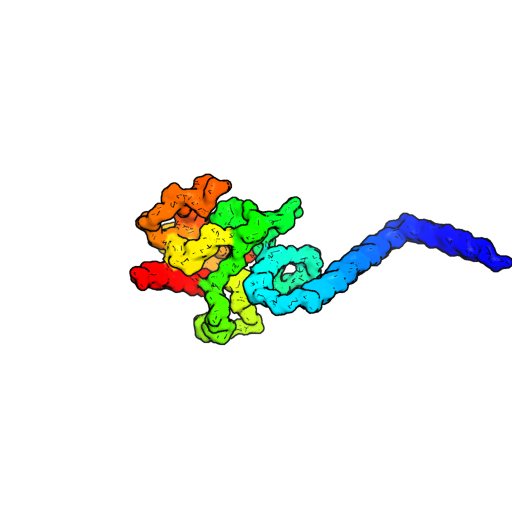TOM 738 C CA . ILE A 1 94 ? -1.474 5.364 2.339 1.00 95.75 94 ILE A CA 1
ATOM 739 C C . ILE A 1 94 ? -1.455 6.756 2.979 1.00 95.75 94 ILE A C 1
ATOM 741 O O . ILE A 1 94 ? -2.498 7.301 3.337 1.00 95.75 94 ILE A O 1
ATOM 745 N N . MET A 1 95 ? -0.270 7.362 3.099 1.00 93.44 95 MET A N 1
ATOM 746 C CA . MET A 1 95 ? -0.135 8.707 3.669 1.00 93.44 95 MET A CA 1
ATOM 747 C C . MET A 1 95 ? -0.564 9.795 2.677 1.00 93.44 95 MET A C 1
ATOM 749 O O . MET A 1 95 ? -0.984 10.872 3.110 1.00 93.44 95 MET A O 1
ATOM 753 N N . ARG A 1 96 ? -0.525 9.489 1.374 1.00 93.81 96 ARG A N 1
ATOM 754 C CA . ARG A 1 96 ? -0.718 10.414 0.249 1.00 93.81 96 ARG A CA 1
ATOM 755 C C . ARG A 1 96 ? 0.280 11.571 0.289 1.00 93.81 96 ARG A C 1
ATOM 757 O O . ARG A 1 96 ? -0.093 12.741 0.250 1.00 93.81 96 ARG A O 1
ATOM 764 N N . LYS A 1 97 ? 1.551 11.227 0.499 1.00 92.12 97 LYS A N 1
ATOM 765 C CA . LYS A 1 97 ? 2.656 12.182 0.621 1.00 92.12 97 LYS A CA 1
ATOM 766 C C . LYS A 1 97 ? 3.925 11.625 -0.007 1.00 92.12 97 LYS A C 1
ATOM 768 O O . LYS A 1 97 ? 4.207 10.426 0.097 1.00 92.12 97 LYS A O 1
ATOM 773 N N . TRP A 1 98 ? 4.708 12.527 -0.585 1.00 91.81 98 TRP A N 1
ATOM 774 C CA . TRP A 1 98 ? 6.104 12.287 -0.919 1.00 91.81 98 TRP A CA 1
ATOM 775 C C . TRP A 1 98 ? 6.901 12.102 0.370 1.00 91.81 98 TRP A C 1
ATOM 777 O O . TRP A 1 98 ? 6.789 12.890 1.307 1.00 91.81 98 TRP A O 1
ATOM 787 N N . THR A 1 99 ? 7.635 11.001 0.443 1.00 90.62 99 THR A N 1
ATOM 788 C CA . THR A 1 99 ? 8.346 10.545 1.635 1.00 90.62 99 THR A CA 1
ATOM 789 C C . THR A 1 99 ? 9.787 10.229 1.242 1.00 90.62 99 THR A C 1
ATOM 791 O O . THR A 1 99 ? 9.993 9.620 0.189 1.00 90.62 99 THR A O 1
ATOM 794 N N . PRO A 1 100 ? 10.791 10.587 2.062 1.00 91.06 100 PRO A N 1
ATOM 795 C CA . PRO A 1 100 ? 12.181 10.245 1.783 1.00 91.06 100 PRO A CA 1
ATOM 796 C C . PRO A 1 100 ? 12.357 8.753 1.506 1.00 91.06 100 PRO A C 1
ATOM 798 O O . PRO A 1 100 ? 11.888 7.915 2.273 1.00 91.06 100 PRO A O 1
ATOM 801 N N . SER A 1 101 ? 13.099 8.410 0.456 1.00 88.62 101 SER A N 1
ATOM 802 C CA . SER A 1 101 ? 13.331 7.034 0.000 1.00 88.62 101 SER A CA 1
ATOM 803 C C . SER A 1 101 ? 13.854 6.124 1.111 1.00 88.62 101 SER A C 1
ATOM 805 O O . SER A 1 101 ? 13.510 4.945 1.183 1.00 88.62 101 SER A O 1
ATOM 807 N N . LYS A 1 102 ? 14.649 6.685 2.030 1.00 89.62 102 LYS A N 1
ATOM 808 C CA . LYS A 1 102 ? 15.189 5.991 3.211 1.00 89.62 102 LYS A CA 1
ATOM 809 C C . LYS A 1 102 ? 14.105 5.542 4.202 1.00 89.62 102 LYS A C 1
ATOM 811 O O . LYS A 1 102 ? 14.328 4.592 4.947 1.00 89.62 102 LYS A O 1
ATOM 816 N N . GLN A 1 103 ? 12.951 6.203 4.202 1.00 90.69 103 GLN A N 1
ATOM 817 C CA . GLN A 1 103 ? 11.792 5.916 5.052 1.00 90.69 103 GLN A CA 1
ATOM 818 C C . GLN A 1 103 ? 10.720 5.098 4.318 1.00 90.69 103 GLN A C 1
ATOM 820 O O . GLN A 1 103 ? 9.606 4.971 4.809 1.00 90.69 103 GLN A O 1
ATOM 825 N N . MET A 1 104 ? 11.023 4.531 3.149 1.00 92.38 104 MET A N 1
ATOM 826 C CA . MET A 1 104 ? 10.060 3.770 2.354 1.00 92.38 104 MET A CA 1
ATOM 827 C C . MET A 1 104 ? 10.396 2.284 2.344 1.00 92.38 104 MET A C 1
ATOM 829 O O . MET A 1 104 ? 11.560 1.880 2.300 1.00 92.38 104 MET A O 1
ATOM 833 N N . LYS A 1 105 ? 9.355 1.455 2.377 1.00 92.94 105 LYS A N 1
ATOM 834 C CA . LYS A 1 105 ? 9.419 -0.005 2.383 1.00 92.94 105 LYS A CA 1
ATOM 835 C C . LYS A 1 105 ? 8.448 -0.573 1.358 1.00 92.94 105 LYS A C 1
ATOM 837 O O . LYS A 1 105 ? 7.357 -0.056 1.155 1.00 92.94 105 LYS A O 1
ATOM 842 N N . ALA A 1 106 ? 8.851 -1.667 0.732 1.00 91.06 106 ALA A N 1
ATOM 843 C CA . ALA A 1 106 ? 7.990 -2.494 -0.088 1.00 91.06 106 ALA A CA 1
ATOM 844 C C . ALA A 1 106 ? 7.397 -3.578 0.818 1.00 91.06 106 ALA A C 1
ATOM 846 O O . ALA A 1 106 ? 8.053 -4.586 1.096 1.00 91.06 106 ALA A O 1
ATOM 847 N N . ALA A 1 107 ? 6.192 -3.314 1.318 1.00 93.06 107 ALA A N 1
ATOM 848 C CA . ALA A 1 107 ? 5.416 -4.237 2.132 1.00 93.06 107 ALA A CA 1
ATOM 849 C C . ALA A 1 107 ? 4.930 -5.396 1.259 1.00 93.06 107 ALA A C 1
ATOM 851 O O . ALA A 1 107 ? 4.450 -5.171 0.143 1.00 93.06 107 ALA A O 1
ATOM 852 N N . HIS A 1 108 ? 5.069 -6.625 1.750 1.00 91.75 108 HIS A N 1
ATOM 853 C CA . HIS A 1 108 ? 4.569 -7.809 1.056 1.00 91.75 108 HIS A CA 1
ATOM 854 C C . HIS A 1 108 ? 3.130 -8.091 1.487 1.00 91.75 108 HIS A C 1
ATOM 856 O O . HIS A 1 108 ? 2.822 -8.067 2.669 1.00 91.75 108 HIS A O 1
ATOM 862 N N . LEU A 1 109 ? 2.259 -8.418 0.535 1.00 95.06 109 LEU A N 1
ATOM 863 C CA . LEU A 1 109 ? 0.883 -8.833 0.827 1.00 95.06 109 LEU A CA 1
ATOM 864 C C . LEU A 1 109 ? 0.814 -10.322 1.187 1.00 95.06 109 LEU A C 1
ATOM 866 O O . LEU A 1 109 ? 0.132 -10.715 2.128 1.00 95.06 109 LEU A O 1
ATOM 870 N N . PHE A 1 110 ? 1.551 -11.151 0.449 1.00 94.00 110 PHE A N 1
ATOM 871 C CA . PHE A 1 110 ? 1.865 -12.522 0.826 1.00 94.00 110 PHE A CA 1
ATOM 872 C C . PHE A 1 110 ? 3.313 -12.588 1.339 1.00 94.00 110 PHE A C 1
ATOM 874 O O . PHE A 1 110 ? 4.221 -12.208 0.585 1.00 94.00 110 PHE A O 1
ATOM 881 N N . PRO A 1 111 ? 3.560 -13.083 2.567 1.00 90.81 111 PRO A N 1
ATOM 882 C CA . PRO A 1 111 ? 4.892 -13.095 3.160 1.00 90.81 111 PRO A CA 1
ATOM 883 C C . PRO A 1 111 ? 5.891 -13.909 2.334 1.00 90.81 111 PRO A C 1
ATOM 885 O O . PRO A 1 111 ? 5.707 -15.103 2.094 1.00 90.81 111 PRO A O 1
ATOM 888 N N . TYR A 1 112 ? 7.000 -13.276 1.945 1.00 87.31 112 TYR A N 1
ATOM 889 C CA . TYR A 1 112 ? 8.025 -13.923 1.119 1.00 87.31 112 TYR A CA 1
ATOM 890 C C . TYR A 1 112 ? 8.666 -15.149 1.791 1.00 87.31 112 TYR A C 1
ATOM 892 O O . TYR A 1 112 ? 9.165 -16.034 1.099 1.00 87.31 112 TYR A O 1
ATOM 900 N N . MET A 1 113 ? 8.637 -15.210 3.128 1.00 86.81 113 MET A N 1
ATOM 901 C CA . MET A 1 113 ? 9.229 -16.288 3.930 1.00 86.81 113 MET A CA 1
ATOM 902 C C . MET A 1 113 ? 8.615 -17.662 3.636 1.00 86.81 113 MET A C 1
ATOM 904 O O . MET A 1 113 ? 9.276 -18.674 3.838 1.00 86.81 113 MET A O 1
ATOM 908 N N . HIS A 1 114 ? 7.382 -17.712 3.126 1.00 87.69 114 HIS A N 1
ATOM 909 C CA . HIS A 1 114 ? 6.727 -18.969 2.760 1.00 87.69 114 HIS A CA 1
ATOM 910 C C . HIS A 1 114 ? 7.154 -19.507 1.384 1.00 87.69 114 HIS A C 1
ATOM 912 O O . HIS A 1 114 ? 6.846 -20.652 1.056 1.00 87.69 114 HIS A O 1
ATOM 918 N N . GLY A 1 115 ? 7.869 -18.716 0.580 1.00 89.25 115 GLY A N 1
ATOM 919 C CA . GLY A 1 115 ? 8.357 -19.137 -0.732 1.00 89.25 115 GLY A CA 1
ATOM 920 C C . GLY A 1 115 ? 7.283 -19.202 -1.827 1.00 89.25 115 GLY A C 1
ATOM 921 O O . GLY A 1 115 ? 6.084 -19.034 -1.589 1.00 89.25 115 GLY A O 1
ATOM 922 N N . GLN A 1 116 ? 7.743 -19.409 -3.067 1.00 91.12 116 GLN A N 1
ATOM 923 C CA . GLN A 1 116 ? 6.884 -19.410 -4.257 1.00 91.12 116 GLN A CA 1
ATOM 924 C C . GLN A 1 116 ? 5.991 -20.655 -4.286 1.00 91.12 116 GLN A C 1
ATOM 926 O O . GLN A 1 116 ? 4.817 -20.533 -4.615 1.00 91.12 116 GLN A O 1
ATOM 931 N N . ASP A 1 117 ? 6.501 -21.808 -3.852 1.00 91.81 117 ASP A N 1
ATOM 932 C CA . ASP A 1 117 ? 5.753 -23.069 -3.856 1.00 91.81 117 ASP A CA 1
ATOM 933 C C . ASP A 1 117 ? 4.508 -22.995 -2.961 1.00 91.81 117 ASP A C 1
ATOM 935 O O . ASP A 1 117 ? 3.421 -23.406 -3.365 1.00 91.81 117 ASP A O 1
ATOM 939 N N . THR A 1 118 ? 4.623 -22.382 -1.777 1.00 93.31 118 THR A N 1
ATOM 940 C CA . THR A 1 118 ? 3.468 -22.154 -0.894 1.00 93.31 118 THR A CA 1
ATOM 941 C C . THR A 1 118 ? 2.489 -21.156 -1.505 1.00 93.31 118 THR A C 1
ATOM 943 O O . THR A 1 118 ? 1.279 -21.376 -1.463 1.00 93.31 118 THR A O 1
ATOM 946 N N . MET A 1 119 ? 2.986 -20.070 -2.114 1.00 94.00 119 MET A N 1
ATOM 947 C CA . MET A 1 119 ? 2.123 -19.129 -2.834 1.00 94.00 119 MET A CA 1
ATOM 948 C C . MET A 1 119 ? 1.343 -19.851 -3.945 1.00 94.00 119 MET A C 1
ATOM 950 O O . MET A 1 119 ? 0.139 -19.639 -4.099 1.00 94.00 119 MET A O 1
ATOM 954 N N . ASP A 1 120 ? 2.001 -20.726 -4.699 1.00 94.31 120 ASP A N 1
ATOM 955 C CA . ASP A 1 120 ? 1.390 -21.472 -5.794 1.00 94.31 120 ASP A CA 1
ATOM 956 C C . ASP A 1 120 ? 0.413 -22.539 -5.297 1.00 94.31 120 ASP A C 1
ATOM 958 O O . ASP A 1 120 ? -0.630 -22.733 -5.919 1.00 94.31 120 ASP A O 1
ATOM 962 N N . ALA A 1 121 ? 0.672 -23.171 -4.153 1.00 94.69 121 ALA A N 1
ATOM 963 C CA . ALA A 1 121 ? -0.285 -24.071 -3.516 1.00 94.69 121 ALA A CA 1
ATOM 964 C C . ALA A 1 121 ? -1.578 -23.338 -3.107 1.00 94.69 121 ALA A C 1
ATOM 966 O O . ALA A 1 121 ? -2.675 -23.845 -3.338 1.00 94.69 121 ALA A O 1
ATOM 967 N N . VAL A 1 122 ? -1.466 -22.119 -2.563 1.00 93.62 122 VAL A N 1
ATOM 968 C CA . VAL A 1 122 ? -2.618 -21.318 -2.105 1.00 93.62 122 VAL A CA 1
ATOM 969 C C . VAL A 1 122 ? -3.389 -20.688 -3.272 1.00 93.62 122 VAL A C 1
ATOM 971 O O . VAL A 1 122 ? -4.620 -20.696 -3.286 1.00 93.62 122 VAL A O 1
ATOM 974 N N . PHE A 1 123 ? -2.694 -20.130 -4.269 1.00 94.25 123 PHE A N 1
ATOM 975 C CA . PHE A 1 123 ? -3.311 -19.307 -5.326 1.00 94.25 123 PHE A CA 1
ATOM 976 C C . PHE A 1 123 ? -3.318 -19.934 -6.721 1.00 94.25 123 PHE A C 1
ATOM 978 O O . PHE A 1 123 ? -3.806 -19.295 -7.668 1.00 94.25 123 PHE A O 1
ATOM 985 N N . ARG A 1 124 ? -2.813 -21.167 -6.832 1.00 91.94 124 ARG A N 1
ATOM 986 C CA . ARG A 1 124 ? -2.458 -21.876 -8.069 1.00 91.94 124 ARG A CA 1
ATOM 987 C C . ARG A 1 124 ? -1.268 -21.244 -8.788 1.00 91.94 124 ARG A C 1
ATOM 989 O O . ARG A 1 124 ? -1.193 -20.021 -8.942 1.00 91.94 124 ARG A O 1
ATOM 996 N N . ALA A 1 125 ? -0.401 -22.111 -9.308 1.00 88.31 125 ALA A N 1
ATOM 997 C CA . ALA A 1 125 ? 0.757 -21.724 -10.098 1.00 88.31 125 ALA A CA 1
ATOM 998 C C . ALA A 1 125 ? 0.384 -20.813 -11.276 1.00 88.31 125 ALA A C 1
ATOM 1000 O O . ALA A 1 125 ? -0.654 -20.967 -11.935 1.00 88.31 125 ALA A O 1
ATOM 1001 N N . ARG A 1 126 ? 1.253 -19.839 -11.547 1.00 86.50 126 ARG A N 1
ATOM 1002 C CA . ARG A 1 126 ? 1.128 -18.897 -12.666 1.00 86.50 126 ARG A CA 1
ATOM 1003 C C . ARG A 1 126 ? 2.257 -19.109 -13.663 1.00 86.50 126 ARG A C 1
ATOM 1005 O O . ARG A 1 126 ? 3.319 -19.607 -13.321 1.00 86.50 126 ARG A O 1
ATOM 1012 N N . LYS A 1 127 ? 2.041 -18.644 -14.899 1.00 85.25 127 LYS A N 1
ATOM 1013 C CA . LYS A 1 127 ? 3.073 -18.643 -15.950 1.00 85.25 127 LYS A CA 1
ATOM 1014 C C . LYS A 1 127 ? 4.342 -17.890 -15.524 1.00 85.25 127 LYS A C 1
ATOM 1016 O O . LYS A 1 127 ? 5.428 -18.213 -15.988 1.00 85.25 127 LYS A O 1
ATOM 1021 N N . SER A 1 128 ? 4.197 -16.880 -14.669 1.00 86.00 128 SER A N 1
ATOM 1022 C CA . SER A 1 128 ? 5.305 -16.090 -14.138 1.00 86.00 128 SER A CA 1
ATOM 1023 C C . SER A 1 128 ? 5.208 -16.047 -12.611 1.00 86.00 128 SER A C 1
ATOM 1025 O O . SER A 1 128 ? 4.110 -15.771 -12.116 1.00 86.00 128 SER A O 1
ATOM 1027 N N . PRO A 1 129 ? 6.312 -16.290 -11.878 1.00 86.69 129 PRO A N 1
ATOM 1028 C CA . PRO A 1 129 ? 6.351 -16.174 -10.423 1.00 86.69 129 PRO A CA 1
ATOM 1029 C C . PRO A 1 129 ? 5.900 -14.788 -9.957 1.00 86.69 129 PRO A C 1
ATOM 1031 O O . PRO A 1 129 ? 6.268 -13.770 -10.548 1.00 86.69 129 PRO A O 1
ATOM 1034 N N . GLU A 1 130 ? 5.100 -14.741 -8.893 1.00 89.81 130 GLU A N 1
ATOM 1035 C CA . GLU A 1 130 ? 4.541 -13.489 -8.369 1.00 89.81 130 GLU A CA 1
ATOM 1036 C C . GLU A 1 130 ? 4.999 -13.158 -6.942 1.00 89.81 130 GLU A C 1
ATOM 1038 O O . GLU A 1 130 ? 4.694 -12.064 -6.471 1.00 89.81 130 GLU A O 1
ATOM 1043 N N . LEU A 1 131 ? 5.780 -14.023 -6.278 1.00 88.38 131 LEU A N 1
ATOM 1044 C CA . LEU A 1 131 ? 6.276 -13.771 -4.919 1.00 88.38 131 LEU A CA 1
ATOM 1045 C C . LEU A 1 131 ? 7.062 -12.457 -4.833 1.00 88.38 131 LEU A C 1
ATOM 1047 O O . LEU A 1 131 ? 6.760 -11.604 -4.000 1.00 88.38 131 LEU A O 1
ATOM 1051 N N . PHE A 1 132 ? 8.009 -12.273 -5.755 1.00 87.00 132 PHE A N 1
ATOM 1052 C CA . PHE A 1 132 ? 8.793 -11.049 -5.927 1.00 87.00 132 PHE A CA 1
ATOM 1053 C C . PHE A 1 132 ? 8.302 -10.255 -7.140 1.00 87.00 132 PHE A C 1
ATOM 1055 O O . PHE A 1 132 ? 9.062 -9.926 -8.046 1.00 87.00 132 PHE A O 1
ATOM 1062 N N . SER A 1 133 ? 7.001 -9.971 -7.168 1.00 86.88 133 SER A N 1
ATOM 1063 C CA . SER A 1 133 ? 6.364 -9.111 -8.166 1.00 86.88 133 SER A CA 1
ATOM 1064 C C . SER A 1 133 ? 5.781 -7.867 -7.495 1.00 86.88 133 SER A C 1
ATOM 1066 O O . SER A 1 133 ? 5.251 -7.978 -6.388 1.00 86.88 133 SER A O 1
ATOM 1068 N N . PRO A 1 134 ? 5.748 -6.699 -8.170 1.00 87.44 134 PRO A N 1
ATOM 1069 C CA . PRO A 1 134 ? 5.008 -5.526 -7.683 1.00 87.44 134 PRO A CA 1
ATOM 1070 C C . PRO A 1 134 ? 3.519 -5.816 -7.433 1.00 87.44 134 PRO A C 1
ATOM 1072 O O . PRO A 1 134 ? 2.847 -5.061 -6.737 1.00 87.44 134 PRO A O 1
ATOM 1075 N N . ARG A 1 135 ? 2.983 -6.911 -7.995 1.00 90.69 135 ARG A N 1
ATOM 1076 C CA . ARG A 1 135 ? 1.611 -7.365 -7.754 1.00 90.69 135 ARG A CA 1
ATOM 1077 C C . ARG A 1 135 ? 1.392 -7.901 -6.336 1.00 90.69 135 ARG A C 1
ATOM 1079 O O . ARG A 1 135 ? 0.247 -7.888 -5.898 1.00 90.69 135 ARG A O 1
ATOM 1086 N N . ASN A 1 136 ? 2.447 -8.364 -5.661 1.00 93.69 136 ASN A N 1
ATOM 1087 C CA . ASN A 1 136 ? 2.434 -8.911 -4.301 1.00 93.69 136 ASN A CA 1
ATOM 1088 C C . ASN A 1 136 ? 2.915 -7.897 -3.245 1.00 93.69 136 ASN A C 1
ATOM 1090 O O . ASN A 1 136 ? 3.285 -8.270 -2.135 1.00 93.69 136 ASN A O 1
ATOM 1094 N N . GLY A 1 137 ? 2.951 -6.607 -3.565 1.00 92.75 137 GLY A N 1
ATOM 1095 C CA . GLY A 1 137 ? 3.376 -5.632 -2.574 1.00 92.75 137 GLY A CA 1
ATOM 1096 C C . GLY A 1 137 ? 2.949 -4.212 -2.853 1.00 92.75 137 GLY A C 1
ATOM 1097 O O . GLY A 1 137 ? 2.406 -3.893 -3.912 1.00 92.75 137 GLY A O 1
ATOM 1098 N N . LEU A 1 138 ? 3.219 -3.372 -1.864 1.00 93.12 138 LEU A N 1
ATOM 1099 C CA . LEU A 1 138 ? 2.929 -1.948 -1.842 1.00 93.12 138 LEU A CA 1
ATOM 1100 C C . LEU A 1 138 ? 4.172 -1.194 -1.391 1.00 93.12 138 LEU A C 1
ATOM 1102 O O . LEU A 1 138 ? 4.829 -1.595 -0.435 1.00 93.12 138 LEU A O 1
ATOM 1106 N N . LEU A 1 139 ? 4.473 -0.079 -2.048 1.00 92.94 139 LEU A N 1
ATOM 1107 C CA . LEU A 1 139 ? 5.515 0.831 -1.594 1.00 92.94 139 LEU A CA 1
ATOM 1108 C C . LEU A 1 139 ? 4.900 1.838 -0.618 1.00 92.94 139 LEU A C 1
ATOM 1110 O O . LEU A 1 139 ? 4.133 2.696 -1.039 1.00 92.94 139 LEU A O 1
ATOM 1114 N N . ILE A 1 140 ? 5.200 1.720 0.672 1.00 94.88 140 ILE A N 1
ATOM 1115 C CA . ILE A 1 140 ? 4.609 2.523 1.753 1.00 94.88 140 ILE A CA 1
ATOM 1116 C C . ILE A 1 140 ? 5.686 3.018 2.720 1.00 94.88 140 ILE A C 1
ATOM 1118 O O . ILE A 1 140 ? 6.813 2.528 2.717 1.00 94.88 140 ILE A O 1
ATOM 1122 N N . SER A 1 141 ? 5.351 4.007 3.546 1.00 94.88 141 SER A N 1
ATOM 1123 C CA . SER A 1 141 ? 6.267 4.510 4.572 1.00 94.88 141 SER A CA 1
ATOM 1124 C C . SER A 1 141 ? 6.545 3.447 5.637 1.00 94.88 141 SER A C 1
ATOM 1126 O O . SER A 1 141 ? 5.647 2.697 6.021 1.00 94.88 141 SER A O 1
ATOM 1128 N N . SER A 1 142 ? 7.770 3.410 6.161 1.00 94.25 142 SER A N 1
ATOM 1129 C CA . SER A 1 142 ? 8.189 2.486 7.216 1.00 94.25 142 SER A CA 1
ATOM 1130 C C . SER A 1 142 ? 7.382 2.655 8.499 1.00 94.25 142 SER A C 1
ATOM 1132 O O . SER A 1 142 ? 7.152 1.674 9.190 1.00 94.25 142 SER A O 1
ATOM 1134 N N . CYS A 1 143 ? 6.915 3.873 8.802 1.00 93.06 143 CYS A N 1
ATOM 1135 C CA . CYS A 1 143 ? 6.051 4.098 9.963 1.00 93.06 143 CYS A CA 1
ATOM 1136 C C . CYS A 1 143 ? 4.657 3.487 9.798 1.00 93.06 143 CYS A C 1
ATOM 1138 O O . CYS A 1 143 ? 3.984 3.288 10.797 1.00 93.06 143 CYS A O 1
ATOM 1140 N N . ILE A 1 144 ? 4.220 3.205 8.565 1.00 95.19 144 ILE A N 1
ATOM 1141 C CA . ILE A 1 144 ? 2.956 2.522 8.275 1.00 95.19 144 ILE A CA 1
ATOM 1142 C C . ILE A 1 144 ? 3.166 1.013 8.179 1.00 95.19 144 ILE A C 1
ATOM 1144 O O . ILE A 1 144 ? 2.334 0.268 8.682 1.00 95.19 144 ILE A O 1
ATOM 1148 N N . GLU A 1 145 ? 4.250 0.571 7.531 1.00 95.00 145 GLU A N 1
ATOM 1149 C CA . GLU A 1 145 ? 4.520 -0.851 7.276 1.00 95.00 145 GLU A CA 1
ATOM 1150 C C . GLU A 1 145 ? 4.485 -1.690 8.554 1.00 95.00 145 GLU A C 1
ATOM 1152 O O . GLU A 1 145 ? 3.813 -2.714 8.571 1.00 95.00 145 GLU A O 1
ATOM 1157 N N . GLU A 1 146 ? 5.094 -1.206 9.638 1.00 91.12 146 GLU A N 1
ATOM 1158 C CA . GLU A 1 146 ? 5.080 -1.887 10.939 1.00 91.12 146 GLU A CA 1
ATOM 1159 C C . GLU A 1 146 ? 3.655 -2.255 11.393 1.00 91.12 146 GLU A C 1
ATOM 1161 O O . GLU A 1 146 ? 3.414 -3.384 11.809 1.00 91.12 146 GLU A O 1
ATOM 1166 N N . PHE A 1 147 ? 2.701 -1.328 11.254 1.00 92.38 147 PHE A N 1
ATOM 1167 C CA . PHE A 1 147 ? 1.308 -1.507 11.690 1.00 92.38 147 PHE A CA 1
ATOM 1168 C C . PHE A 1 147 ? 0.417 -2.175 10.642 1.00 92.38 147 PHE A C 1
ATOM 1170 O O . PHE A 1 147 ? -0.661 -2.686 10.956 1.00 92.38 147 PHE A O 1
ATOM 1177 N N . PHE A 1 148 ? 0.849 -2.137 9.385 1.00 93.81 148 PHE A N 1
ATOM 1178 C CA . PHE A 1 148 ? 0.219 -2.867 8.299 1.00 93.81 148 PHE A CA 1
ATOM 1179 C C . PHE A 1 148 ? 0.497 -4.368 8.424 1.00 93.81 148 PHE A C 1
ATOM 1181 O O . PHE A 1 148 ? -0.422 -5.168 8.264 1.00 93.81 148 PHE A O 1
ATOM 1188 N N . ASP A 1 149 ? 1.727 -4.730 8.791 1.00 90.50 149 ASP A N 1
ATOM 1189 C CA . ASP A 1 149 ? 2.155 -6.117 8.960 1.00 90.50 149 ASP A CA 1
ATOM 1190 C C . ASP A 1 149 ? 1.655 -6.736 10.280 1.00 90.50 149 ASP A C 1
ATOM 1192 O O . ASP A 1 149 ? 1.432 -7.945 10.314 1.00 90.50 149 ASP A O 1
ATOM 1196 N N . SER A 1 150 ? 1.443 -5.933 11.337 1.00 87.56 150 SER A N 1
ATOM 1197 C CA . SER A 1 150 ? 0.996 -6.384 12.672 1.00 87.56 150 SER A CA 1
ATOM 1198 C C . SER A 1 150 ? -0.524 -6.465 12.868 1.00 87.56 150 SER A C 1
ATOM 1200 O O . SER A 1 150 ? -0.992 -6.636 13.995 1.00 87.56 150 SER A O 1
ATOM 1202 N N . GLY A 1 151 ? -1.309 -6.270 11.809 1.00 87.50 151 GLY A N 1
ATOM 1203 C CA . GLY A 1 151 ? -2.765 -6.415 11.863 1.00 87.50 151 GLY A CA 1
ATOM 1204 C C . GLY A 1 151 ? -3.519 -5.252 12.507 1.00 87.50 151 GLY A C 1
ATOM 1205 O O . GLY A 1 151 ? -4.682 -5.401 12.871 1.00 87.50 151 GLY A O 1
ATOM 1206 N N . ASN A 1 152 ? -2.911 -4.068 12.625 1.00 91.94 152 ASN A N 1
ATOM 1207 C CA . ASN A 1 152 ? -3.636 -2.872 13.072 1.00 91.94 152 ASN A CA 1
ATOM 1208 C C . ASN A 1 152 ? -4.385 -2.190 11.919 1.00 91.94 152 ASN A C 1
ATOM 1210 O O . ASN A 1 152 ? -5.423 -1.561 12.141 1.00 91.94 152 ASN A O 1
ATOM 1214 N N . LEU A 1 153 ? -3.870 -2.317 10.693 1.00 94.31 153 LEU A N 1
ATOM 1215 C CA . LEU A 1 153 ? -4.397 -1.673 9.492 1.00 94.31 153 LEU A CA 1
ATOM 1216 C C . LEU A 1 153 ? -4.646 -2.699 8.394 1.00 94.31 153 LEU A C 1
ATOM 1218 O O . LEU A 1 153 ? -3.808 -3.553 8.120 1.00 94.31 153 LEU A O 1
ATOM 1222 N N . VAL A 1 154 ? -5.758 -2.547 7.683 1.00 95.56 154 VAL A N 1
ATOM 1223 C CA . VAL A 1 154 ? -6.055 -3.333 6.484 1.00 95.56 154 VAL A CA 1
ATOM 1224 C C . VAL A 1 154 ? -6.569 -2.463 5.356 1.00 95.56 154 VAL A C 1
ATOM 1226 O O . VAL A 1 154 ? -7.139 -1.391 5.563 1.00 95.56 154 VAL A O 1
ATOM 1229 N N . LEU A 1 155 ? -6.374 -2.953 4.136 1.00 96.62 155 LEU A N 1
ATOM 1230 C CA . LEU A 1 155 ? -6.962 -2.379 2.938 1.00 96.62 155 LEU A CA 1
ATOM 1231 C C . LEU A 1 155 ? -8.183 -3.202 2.546 1.00 96.62 155 LEU A C 1
ATOM 1233 O O . LEU A 1 155 ? -8.095 -4.417 2.381 1.00 96.62 155 LEU A O 1
ATOM 1237 N N . VAL A 1 156 ? -9.311 -2.525 2.381 1.00 95.81 156 VAL A N 1
ATOM 1238 C CA . VAL A 1 156 ? -10.581 -3.119 1.954 1.00 95.81 156 VAL A CA 1
ATOM 1239 C C . VAL A 1 156 ? -11.043 -2.460 0.656 1.00 95.81 156 VAL A C 1
ATOM 1241 O O . VAL A 1 156 ? -10.610 -1.341 0.366 1.00 95.81 156 VAL A O 1
ATOM 1244 N N . PRO A 1 157 ? -11.899 -3.114 -0.148 1.00 96.50 157 PRO A N 1
ATOM 1245 C CA . PRO A 1 157 ? -12.547 -2.467 -1.283 1.00 96.50 157 PRO A CA 1
ATOM 1246 C C . PRO A 1 157 ? -13.152 -1.114 -0.894 1.00 96.50 157 PRO A C 1
ATOM 1248 O O . PRO A 1 157 ? -13.789 -0.990 0.154 1.00 96.50 157 PRO A O 1
ATOM 1251 N N . ASP A 1 158 ? -12.953 -0.105 -1.739 1.00 96.38 158 ASP A N 1
ATOM 1252 C CA . ASP A 1 158 ? -13.576 1.208 -1.574 1.00 96.38 158 ASP A CA 1
ATOM 1253 C C . ASP A 1 158 ? -15.072 1.120 -1.908 1.00 96.38 158 ASP A C 1
ATOM 1255 O O . ASP A 1 158 ? -15.512 1.334 -3.040 1.00 96.38 158 ASP A O 1
ATOM 1259 N N . LEU A 1 159 ? -15.826 0.683 -0.905 1.00 95.69 159 LEU A N 1
ATOM 1260 C CA . LEU A 1 159 ? -17.258 0.436 -0.915 1.00 95.69 159 LEU A CA 1
ATOM 1261 C C . LEU A 1 159 ? -17.891 1.074 0.335 1.00 95.69 159 LEU A C 1
ATOM 1263 O O . LEU A 1 159 ? -17.199 1.267 1.343 1.00 95.69 159 LEU A O 1
ATOM 1267 N N . PRO A 1 160 ? -19.196 1.393 0.314 1.00 93.75 160 PRO A N 1
ATOM 1268 C CA . PRO A 1 160 ? -19.921 1.761 1.531 1.00 93.75 160 PRO A CA 1
ATOM 1269 C C . PRO A 1 160 ? -19.924 0.597 2.540 1.00 93.75 160 PRO A C 1
ATOM 1271 O O . PRO A 1 160 ? -19.741 -0.555 2.155 1.00 93.75 160 PRO A O 1
ATOM 1274 N N . ASP A 1 161 ? -20.148 0.879 3.829 1.00 89.75 161 ASP A N 1
ATOM 1275 C CA . ASP A 1 161 ? -20.055 -0.126 4.913 1.00 89.75 161 ASP A CA 1
ATOM 1276 C C . ASP A 1 161 ? -21.006 -1.309 4.760 1.00 89.75 161 ASP A C 1
ATOM 1278 O O . ASP A 1 161 ? -20.711 -2.424 5.184 1.00 89.75 161 ASP A O 1
ATOM 1282 N N . ARG A 1 162 ? -22.161 -1.061 4.147 1.00 91.88 162 ARG A N 1
ATOM 1283 C CA . ARG A 1 162 ? -23.162 -2.076 3.834 1.00 91.88 162 ARG A CA 1
ATOM 1284 C C . ARG A 1 162 ? -23.407 -2.042 2.331 1.00 91.88 162 ARG A C 1
ATOM 1286 O O . ARG A 1 162 ? -24.387 -1.437 1.898 1.00 91.88 162 ARG A O 1
ATOM 1293 N N . PRO A 1 163 ? -22.489 -2.605 1.527 1.00 94.62 163 PRO A N 1
ATOM 1294 C CA . PRO A 1 163 ? -22.592 -2.510 0.086 1.00 94.62 163 PRO A CA 1
ATOM 1295 C C . PRO A 1 163 ? -23.737 -3.380 -0.419 1.00 94.62 163 PRO A C 1
ATOM 1297 O O . PRO A 1 163 ? -23.898 -4.533 -0.015 1.00 94.62 163 PRO A O 1
ATOM 1300 N N . SER A 1 164 ? -24.526 -2.833 -1.336 1.00 96.62 164 SER A N 1
ATOM 1301 C CA . SER A 1 164 ? -25.497 -3.611 -2.090 1.00 96.62 164 SER A CA 1
ATOM 1302 C C . SER A 1 164 ? -24.785 -4.527 -3.092 1.00 96.62 164 SER A C 1
ATOM 1304 O O . SER A 1 164 ? -23.623 -4.330 -3.458 1.00 96.62 164 SER A O 1
ATOM 1306 N N . VAL A 1 165 ? -25.509 -5.515 -3.620 1.00 96.31 165 VAL A N 1
ATOM 1307 C CA . VAL A 1 165 ? -25.006 -6.363 -4.715 1.00 96.31 165 VAL A CA 1
ATOM 1308 C C . VAL A 1 165 ? -24.606 -5.519 -5.934 1.00 96.31 165 VAL A C 1
ATOM 1310 O O . VAL A 1 165 ? -23.657 -5.863 -6.642 1.00 96.31 165 VAL A O 1
ATOM 1313 N N . THR A 1 166 ? -25.300 -4.405 -6.176 1.00 96.75 166 THR A N 1
ATOM 1314 C CA . THR A 1 166 ? -24.984 -3.466 -7.258 1.00 96.75 166 THR A CA 1
ATOM 1315 C C . THR A 1 166 ? -23.649 -2.770 -7.020 1.00 96.75 166 THR A C 1
ATOM 1317 O O . THR A 1 166 ? -22.841 -2.719 -7.946 1.00 96.75 166 THR A O 1
ATOM 1320 N N . ASP A 1 167 ? -23.372 -2.327 -5.792 1.00 96.06 167 ASP A N 1
ATOM 1321 C CA . ASP A 1 167 ? -22.101 -1.679 -5.440 1.00 96.06 167 ASP A CA 1
ATOM 1322 C C . ASP A 1 167 ? -20.925 -2.639 -5.632 1.00 96.06 167 ASP A C 1
ATOM 1324 O O . ASP A 1 167 ? -19.931 -2.303 -6.278 1.00 96.06 167 ASP A O 1
ATOM 1328 N N . ILE A 1 168 ? -21.076 -3.880 -5.158 1.00 94.94 168 ILE A N 1
ATOM 1329 C CA . ILE A 1 168 ? -20.064 -4.933 -5.311 1.00 94.94 168 ILE A CA 1
ATOM 1330 C C . ILE A 1 168 ? -19.806 -5.214 -6.794 1.00 94.94 168 ILE A C 1
ATOM 1332 O O . ILE A 1 168 ? -18.657 -5.240 -7.237 1.00 94.94 168 ILE A O 1
ATOM 1336 N N . ARG A 1 169 ? -20.865 -5.400 -7.593 1.00 95.62 169 ARG A N 1
ATOM 1337 C CA . ARG A 1 169 ? -20.737 -5.630 -9.042 1.00 95.62 169 ARG A CA 1
ATOM 1338 C C . ARG A 1 169 ? -20.091 -4.442 -9.748 1.00 95.62 169 ARG A C 1
ATOM 1340 O O . ARG A 1 169 ? -19.275 -4.655 -10.643 1.00 95.62 169 ARG A O 1
ATOM 1347 N N . GLY A 1 170 ? -20.444 -3.220 -9.356 1.00 95.62 170 GLY A N 1
ATOM 1348 C CA . GLY A 1 170 ? -19.849 -1.994 -9.875 1.00 95.62 170 GLY A CA 1
ATOM 1349 C C . GLY A 1 170 ? -18.350 -1.940 -9.600 1.00 95.62 170 GLY A C 1
ATOM 1350 O O . GLY A 1 170 ? -17.564 -1.726 -10.519 1.00 95.62 170 GLY A O 1
ATOM 1351 N N . TRP A 1 171 ? -17.941 -2.237 -8.366 1.00 94.94 171 TRP A N 1
ATOM 1352 C CA . TRP A 1 171 ? -16.532 -2.276 -7.983 1.00 94.94 171 TRP A CA 1
ATOM 1353 C C . TRP A 1 171 ? -15.751 -3.371 -8.717 1.00 94.94 171 TRP A C 1
ATOM 1355 O O . TRP A 1 171 ? -14.672 -3.103 -9.239 1.00 94.94 171 TRP A O 1
ATOM 1365 N N . ILE A 1 172 ? -16.311 -4.579 -8.853 1.00 93.19 172 ILE A N 1
ATOM 1366 C CA . ILE A 1 172 ? -15.680 -5.683 -9.599 1.00 93.19 172 ILE A CA 1
ATOM 1367 C C . ILE A 1 172 ? -15.433 -5.299 -11.064 1.00 93.19 172 ILE A C 1
ATOM 1369 O O . ILE A 1 172 ? -14.402 -5.676 -11.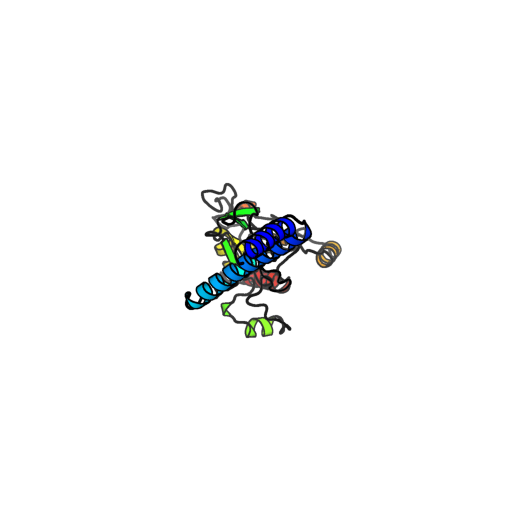622 1.00 93.19 172 ILE A O 1
ATOM 1373 N N . LYS A 1 173 ? -16.357 -4.564 -11.689 1.00 94.06 173 LYS A N 1
ATOM 1374 C CA . LYS A 1 173 ? -16.249 -4.128 -13.090 1.00 94.06 173 LYS A CA 1
ATOM 1375 C C . LYS A 1 173 ? -15.344 -2.909 -13.291 1.00 94.06 173 LYS A C 1
ATOM 1377 O O . LYS A 1 173 ? -15.061 -2.562 -14.433 1.00 94.06 173 LYS A O 1
ATOM 1382 N N . ARG A 1 174 ? -14.920 -2.240 -12.218 1.00 91.75 174 ARG A N 1
ATOM 1383 C CA . ARG A 1 174 ? -14.092 -1.035 -12.301 1.00 91.75 174 ARG A CA 1
ATOM 1384 C C . ARG A 1 174 ? -12.640 -1.394 -12.600 1.00 91.75 174 ARG A C 1
ATOM 1386 O O . ARG A 1 174 ? -12.073 -2.271 -11.955 1.00 91.75 174 ARG A O 1
ATOM 1393 N N . GLU A 1 175 ? -12.021 -0.644 -13.505 1.00 90.00 175 GLU A N 1
ATOM 1394 C CA . GLU A 1 175 ? -10.578 -0.676 -13.738 1.00 90.00 175 GLU A CA 1
ATOM 1395 C C . GLU A 1 175 ? -10.016 0.757 -13.670 1.00 90.00 175 GLU A C 1
ATOM 1397 O O . GLU A 1 175 ? -10.433 1.602 -14.462 1.00 90.00 175 GLU A O 1
ATOM 1402 N N . PRO A 1 176 ? -9.104 1.072 -12.728 1.00 92.06 176 PRO A N 1
ATOM 1403 C CA . PRO A 1 176 ? -8.606 0.219 -11.646 1.00 92.06 176 PRO A CA 1
ATOM 1404 C C . PRO A 1 176 ? -9.613 0.043 -10.491 1.00 92.06 176 PRO A C 1
ATOM 1406 O O . PRO A 1 176 ? -10.455 0.905 -10.231 1.00 92.06 176 PRO A O 1
ATOM 1409 N N . ARG A 1 177 ? -9.491 -1.070 -9.757 1.00 93.44 177 ARG A N 1
ATOM 1410 C CA . ARG A 1 177 ? -10.221 -1.306 -8.501 1.00 93.44 177 ARG A CA 1
ATOM 1411 C C . ARG A 1 177 ? -9.558 -0.559 -7.351 1.00 93.44 177 ARG A C 1
ATOM 1413 O O . ARG A 1 177 ? -8.346 -0.662 -7.161 1.00 93.44 177 ARG A O 1
ATOM 1420 N N . GLU A 1 178 ? -10.361 0.173 -6.590 1.00 95.00 178 GLU A N 1
ATOM 1421 C CA . GLU A 1 178 ? -9.873 1.080 -5.551 1.00 95.00 178 GLU A CA 1
ATOM 1422 C C . GLU A 1 178 ? -10.106 0.542 -4.147 1.00 95.00 178 GLU A C 1
ATOM 1424 O O . GLU A 1 178 ? -11.018 -0.252 -3.910 1.00 95.00 178 GLU A O 1
ATOM 1429 N N . TYR A 1 179 ? -9.263 0.985 -3.219 1.00 96.81 179 TYR A N 1
ATOM 1430 C CA . TYR A 1 179 ? -9.232 0.497 -1.847 1.00 96.81 179 TYR A CA 1
ATOM 1431 C C . TYR A 1 179 ? -9.257 1.657 -0.861 1.00 96.81 179 TYR A C 1
ATOM 1433 O O . TYR A 1 179 ? -8.744 2.742 -1.149 1.00 96.81 179 TYR A O 1
ATOM 1441 N N . LYS A 1 180 ? -9.791 1.399 0.327 1.00 97.12 180 LYS A N 1
ATOM 1442 C CA . LYS A 1 180 ? -9.722 2.292 1.482 1.00 97.12 180 LYS A CA 1
ATOM 1443 C C . LYS A 1 180 ? -9.129 1.579 2.685 1.00 97.12 180 LYS A C 1
ATOM 1445 O O . LYS A 1 180 ? -9.071 0.349 2.731 1.00 97.12 180 LYS A O 1
ATOM 1450 N N . ILE A 1 181 ? -8.663 2.367 3.639 1.00 97.12 181 ILE A N 1
ATOM 1451 C CA . ILE A 1 181 ? -8.013 1.878 4.847 1.00 97.12 181 ILE A CA 1
ATOM 1452 C C . ILE A 1 181 ? -9.062 1.652 5.938 1.00 97.12 181 ILE A C 1
ATOM 1454 O O . ILE A 1 181 ? -9.995 2.439 6.120 1.00 97.12 181 ILE A O 1
ATOM 1458 N N . ARG A 1 182 ? -8.890 0.558 6.673 1.00 96.00 182 ARG A N 1
ATOM 1459 C CA . ARG A 1 182 ? -9.632 0.228 7.887 1.00 96.00 182 ARG A CA 1
ATOM 1460 C C . ARG A 1 182 ? -8.650 -0.034 9.012 1.00 96.00 182 ARG A C 1
ATOM 1462 O O . ARG A 1 182 ? -7.704 -0.798 8.841 1.00 96.00 182 ARG A O 1
ATOM 1469 N N . ILE A 1 183 ? -8.910 0.576 10.156 1.00 95.38 183 ILE A N 1
ATOM 1470 C CA . ILE A 1 183 ? -8.258 0.251 11.416 1.00 95.38 183 ILE A CA 1
ATOM 1471 C C . ILE A 1 183 ? -9.075 -0.863 12.061 1.00 95.38 183 ILE A C 1
ATOM 1473 O O . ILE A 1 183 ? -10.292 -0.730 12.198 1.00 95.38 183 ILE A O 1
ATOM 1477 N N . ILE A 1 184 ? -8.417 -1.969 12.404 1.00 92.44 184 ILE A N 1
ATOM 1478 C CA . ILE A 1 184 ? -9.100 -3.135 12.974 1.00 92.44 184 ILE A CA 1
ATOM 1479 C C . ILE A 1 184 ? -9.450 -2.873 14.444 1.00 92.44 184 ILE A C 1
ATOM 1481 O O . ILE A 1 184 ? -10.606 -3.013 14.841 1.00 92.44 184 ILE A O 1
ATOM 1485 N N . ASP A 1 185 ? -8.471 -2.435 15.239 1.00 89.50 185 ASP A N 1
ATOM 1486 C CA . ASP A 1 185 ? -8.667 -2.141 16.658 1.00 89.50 185 ASP A CA 1
ATOM 1487 C C . ASP A 1 185 ? -9.025 -0.665 16.895 1.00 89.50 185 ASP A C 1
ATOM 1489 O O . ASP A 1 185 ? -8.164 0.217 16.921 1.00 89.50 185 ASP A O 1
ATOM 1493 N N . LEU A 1 186 ? -10.311 -0.388 17.120 1.00 85.88 186 LEU A N 1
ATOM 1494 C CA . LEU A 1 186 ? -10.794 0.957 17.460 1.00 85.88 186 LEU A CA 1
ATOM 1495 C C . LEU A 1 186 ? -10.521 1.363 18.917 1.00 85.88 186 LEU A C 1
ATOM 1497 O O . LEU A 1 186 ? -10.763 2.510 19.286 1.00 85.88 186 LEU A O 1
ATOM 1501 N N . LYS A 1 187 ? -10.019 0.452 19.757 1.00 87.31 187 LYS A N 1
ATOM 1502 C CA . LYS A 1 187 ? -9.561 0.760 21.122 1.00 87.31 187 LYS A CA 1
ATOM 1503 C C . LYS A 1 187 ? -8.049 0.974 21.178 1.00 87.31 187 LYS A C 1
ATOM 1505 O O . LYS A 1 187 ? -7.490 1.170 22.259 1.00 87.31 187 LYS A O 1
ATOM 1510 N N . TRP A 1 188 ? -7.392 0.983 20.022 1.00 90.56 188 TRP A N 1
ATOM 1511 C CA . TRP A 1 188 ? -5.953 1.109 19.929 1.00 90.56 188 TRP A CA 1
ATOM 1512 C C . TRP A 1 188 ? -5.462 2.436 20.521 1.00 90.56 188 TRP A C 1
ATOM 1514 O O . TRP A 1 188 ? -5.812 3.531 20.077 1.00 90.56 188 TRP A O 1
ATOM 1524 N N . ASN A 1 189 ? -4.581 2.352 21.520 1.00 90.88 189 ASN A N 1
ATOM 1525 C CA . ASN A 1 189 ? -4.094 3.509 22.281 1.00 90.88 189 ASN A CA 1
ATOM 1526 C C . ASN A 1 189 ? -3.264 4.522 21.460 1.00 90.88 189 ASN A C 1
ATOM 1528 O O . ASN A 1 189 ? -2.886 5.578 21.981 1.00 90.88 189 ASN A O 1
ATOM 1532 N N . LYS A 1 190 ? -2.945 4.215 20.195 1.00 91.81 190 LYS A N 1
ATOM 1533 C CA . LYS A 1 190 ? -2.257 5.131 19.279 1.00 91.81 190 LYS A CA 1
ATOM 1534 C C . LYS A 1 190 ? -3.203 5.935 18.389 1.00 91.81 190 LYS A C 1
ATOM 1536 O O . LYS A 1 190 ? -2.717 6.859 17.755 1.00 91.81 190 LYS A O 1
ATOM 1541 N N . LEU A 1 191 ? -4.517 5.682 18.382 1.00 93.12 191 LEU A N 1
ATOM 1542 C CA . LEU A 1 191 ? -5.461 6.352 17.470 1.00 93.12 191 LEU A CA 1
ATOM 1543 C C . LEU A 1 191 ? -5.343 7.882 17.462 1.00 93.12 191 LEU A C 1
ATOM 1545 O O . LEU A 1 191 ? -5.231 8.483 16.399 1.00 93.12 191 LEU A O 1
ATOM 1549 N N . GLY A 1 192 ? -5.307 8.507 18.641 1.00 93.75 192 GLY A N 1
ATOM 1550 C CA . GLY A 1 192 ? -5.175 9.963 18.770 1.00 93.75 192 GLY A CA 1
ATOM 1551 C C . GLY A 1 192 ? -3.747 10.501 18.613 1.00 93.75 192 GLY A C 1
ATOM 1552 O O . GLY A 1 192 ? -3.549 11.714 18.695 1.00 93.75 192 GLY A O 1
ATOM 1553 N N . LYS A 1 193 ? -2.750 9.628 18.429 1.00 94.00 193 LYS A N 1
ATOM 1554 C CA . LYS A 1 193 ? -1.332 9.994 18.322 1.00 94.00 193 LYS A CA 1
ATOM 1555 C C . LYS A 1 193 ? -0.955 10.262 16.861 1.00 94.00 193 LYS A C 1
ATOM 1557 O O . LYS A 1 193 ? -1.518 9.625 15.967 1.00 94.00 193 LYS A O 1
ATOM 1562 N N . PRO A 1 194 ? 0.013 11.161 16.605 1.00 94.69 194 PRO A N 1
ATOM 1563 C CA . PRO A 1 194 ? 0.545 11.358 15.263 1.00 94.69 194 PRO A CA 1
ATOM 1564 C C . PRO A 1 194 ? 1.213 10.074 14.751 1.00 94.69 194 PRO A C 1
ATOM 1566 O O . PRO A 1 194 ? 1.845 9.342 15.517 1.00 94.69 194 PRO A O 1
ATOM 1569 N N . ILE A 1 195 ? 1.097 9.817 13.446 1.00 92.81 195 ILE A N 1
ATOM 1570 C CA . ILE A 1 195 ? 1.754 8.681 12.772 1.00 92.81 195 ILE A CA 1
ATOM 1571 C C . ILE A 1 195 ? 3.280 8.810 12.870 1.00 92.81 195 ILE A C 1
ATOM 1573 O O . ILE A 1 195 ? 3.997 7.821 13.008 1.00 92.81 195 ILE A O 1
ATOM 1577 N N . HIS A 1 196 ? 3.781 10.042 12.797 1.00 88.25 196 HIS A N 1
ATOM 1578 C CA . HIS A 1 196 ? 5.196 10.372 12.900 1.00 88.25 196 HIS A CA 1
ATOM 1579 C C . HIS A 1 196 ? 5.338 11.771 13.522 1.00 88.25 196 HIS A C 1
ATOM 1581 O O . HIS A 1 196 ? 4.495 12.617 13.232 1.00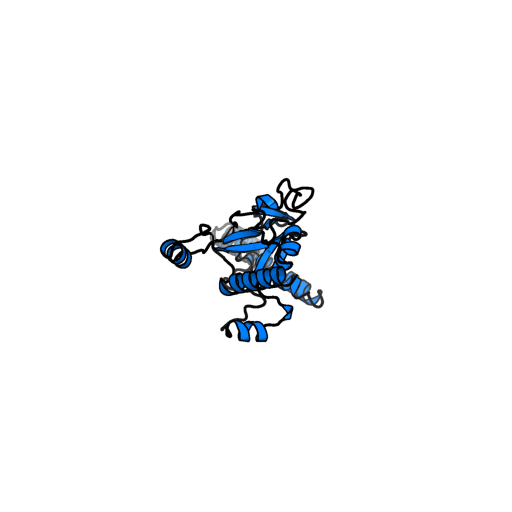 88.25 196 HIS A O 1
ATOM 1587 N N . PRO A 1 197 ? 6.384 12.075 14.318 1.00 84.38 197 PRO A N 1
ATOM 1588 C CA . PRO A 1 197 ? 6.514 13.372 15.005 1.00 84.38 197 PRO A CA 1
ATOM 1589 C C . PRO A 1 197 ? 6.461 14.597 14.082 1.00 84.38 197 PRO A C 1
ATOM 1591 O O . PRO A 1 197 ? 6.084 15.684 14.498 1.00 84.38 197 PRO A O 1
ATOM 1594 N N . TRP A 1 198 ? 6.827 14.401 12.817 1.00 83.44 198 TRP A N 1
ATOM 1595 C CA . TRP A 1 198 ? 6.923 15.438 11.790 1.00 83.44 198 TRP A CA 1
ATOM 1596 C C . TRP A 1 198 ? 5.714 15.454 10.845 1.00 83.44 198 TRP A C 1
ATOM 1598 O O . TRP A 1 198 ? 5.732 16.106 9.805 1.00 83.44 198 TRP A O 1
ATOM 1608 N N . VAL A 1 199 ? 4.680 14.671 11.157 1.00 83.31 199 VAL A N 1
ATOM 1609 C CA . VAL A 1 199 ? 3.474 14.528 10.347 1.00 83.31 199 VAL A CA 1
ATOM 1610 C C . VAL A 1 199 ? 2.273 14.820 11.236 1.00 83.31 199 VAL A C 1
ATOM 1612 O O . VAL A 1 199 ? 2.022 14.109 12.200 1.00 83.31 199 VAL A O 1
ATOM 1615 N N . GLU A 1 200 ? 1.502 15.843 10.871 1.00 88.69 200 GLU A N 1
ATOM 1616 C CA . GLU A 1 200 ? 0.306 16.269 11.616 1.00 88.69 200 GLU A CA 1
ATOM 1617 C C . GLU A 1 200 ? -0.798 15.193 11.674 1.00 88.69 200 GLU A C 1
ATOM 1619 O O . GLU A 1 200 ? -1.587 15.144 12.612 1.00 88.69 200 GLU A O 1
ATOM 1624 N N . MET A 1 201 ? -0.817 14.294 10.688 1.00 93.50 201 MET A N 1
ATOM 1625 C CA . MET A 1 201 ? -1.792 13.211 10.560 1.00 93.50 201 MET A CA 1
ATOM 1626 C C . MET A 1 201 ? -1.707 12.212 11.713 1.00 93.50 201 MET A C 1
ATOM 1628 O O . MET A 1 201 ? -0.644 11.643 11.991 1.00 93.50 201 MET A O 1
ATOM 1632 N N . LYS A 1 202 ? -2.856 11.948 12.328 1.00 95.62 202 LYS A N 1
ATOM 1633 C CA . LYS A 1 202 ? -3.039 10.944 13.372 1.00 95.62 202 LYS A CA 1
ATOM 1634 C C . LYS A 1 202 ? -3.409 9.596 12.777 1.00 95.62 202 LYS A C 1
ATOM 1636 O O . LYS A 1 202 ? -3.860 9.492 11.638 1.00 95.62 202 LYS A O 1
ATOM 1641 N N . TRP A 1 203 ? -3.258 8.552 13.582 1.00 95.75 203 TRP A N 1
ATOM 1642 C CA . TRP A 1 203 ? -3.689 7.209 13.203 1.00 95.75 203 TRP A CA 1
ATOM 1643 C C . TRP A 1 203 ? -5.187 7.144 12.896 1.00 95.75 203 TRP A C 1
ATOM 1645 O O . TRP A 1 203 ? -5.568 6.531 11.903 1.00 95.75 203 TRP A O 1
ATOM 1655 N N . SER A 1 204 ? -6.023 7.829 13.683 1.00 95.56 204 SER A N 1
ATOM 1656 C CA . SER A 1 204 ? -7.472 7.923 13.462 1.00 95.56 204 SER A CA 1
ATOM 1657 C C . SER A 1 204 ? -7.849 8.472 12.087 1.00 95.56 204 SER A C 1
ATOM 1659 O O . SER A 1 204 ? -8.865 8.067 11.531 1.00 95.56 204 SER A O 1
ATOM 1661 N N . ASP A 1 205 ? -7.019 9.346 11.516 1.00 95.62 205 ASP A N 1
ATOM 1662 C CA . ASP A 1 205 ? -7.294 10.019 10.241 1.00 95.62 205 ASP A CA 1
ATOM 1663 C C . ASP A 1 205 ? -7.127 9.076 9.037 1.00 95.62 205 ASP A C 1
ATOM 1665 O O . ASP A 1 205 ? -7.482 9.420 7.907 1.00 95.62 205 ASP A O 1
ATOM 1669 N N . LEU A 1 206 ? -6.568 7.880 9.258 1.00 95.69 206 LEU A N 1
ATOM 1670 C CA . LEU A 1 206 ? -6.488 6.840 8.239 1.00 95.69 206 LEU A CA 1
ATOM 1671 C C . LEU A 1 206 ? -7.795 6.058 8.094 1.00 95.69 206 LEU A C 1
ATOM 1673 O O . LEU A 1 206 ? -7.997 5.444 7.048 1.00 95.69 206 LEU A O 1
ATOM 1677 N N . GLN A 1 207 ? -8.684 6.063 9.091 1.00 95.50 207 GLN A N 1
ATOM 1678 C CA . GLN A 1 207 ? -9.953 5.342 9.004 1.00 95.50 207 GLN A CA 1
ATOM 1679 C C . GLN A 1 207 ? -10.776 5.855 7.815 1.00 95.50 207 GLN A C 1
ATOM 1681 O O . GLN A 1 207 ? -10.915 7.060 7.632 1.00 95.50 207 GLN A O 1
ATOM 1686 N N . ASP A 1 208 ? -11.296 4.940 6.989 1.00 95.38 208 ASP A N 1
ATOM 1687 C CA . ASP A 1 208 ? -12.051 5.243 5.757 1.00 95.38 208 ASP A CA 1
ATOM 1688 C C . ASP A 1 208 ? -11.277 5.971 4.657 1.00 95.38 208 ASP A C 1
ATOM 1690 O O . ASP A 1 208 ? -11.807 6.218 3.570 1.00 95.38 208 ASP A O 1
ATOM 1694 N N . ARG A 1 209 ? -10.004 6.295 4.873 1.00 96.25 209 ARG A N 1
ATOM 1695 C CA . ARG A 1 209 ? -9.243 7.056 3.895 1.00 96.25 209 ARG A CA 1
ATOM 1696 C C . ARG A 1 209 ? -8.921 6.177 2.687 1.00 96.25 209 ARG A C 1
ATOM 1698 O O . ARG A 1 209 ? -8.306 5.120 2.805 1.00 96.25 209 ARG A O 1
ATOM 1705 N N . ARG A 1 210 ? -9.314 6.629 1.491 1.00 96.75 210 ARG A N 1
ATOM 1706 C CA . ARG A 1 210 ? -8.959 5.977 0.215 1.00 96.75 210 ARG A CA 1
ATOM 1707 C C . ARG A 1 210 ? -7.434 5.917 0.018 1.00 96.75 210 ARG A C 1
ATOM 1709 O O . ARG A 1 210 ? -6.728 6.866 0.360 1.00 96.75 210 ARG A O 1
ATOM 1716 N N . VAL A 1 211 ? -6.928 4.839 -0.560 1.00 96.19 211 VAL A N 1
ATOM 1717 C CA . VAL A 1 211 ? -5.524 4.718 -0.975 1.00 96.19 211 VAL A CA 1
ATOM 1718 C C . VAL A 1 211 ? -5.330 5.434 -2.311 1.00 96.19 211 VAL A C 1
ATOM 1720 O O . VAL A 1 211 ? -6.138 5.266 -3.223 1.00 96.19 211 VAL A O 1
ATOM 1723 N N . GLU A 1 212 ? -4.269 6.228 -2.442 1.00 95.44 212 GLU A N 1
ATOM 1724 C CA . GLU A 1 212 ? -4.010 7.012 -3.654 1.00 95.44 212 GLU A CA 1
ATOM 1725 C C . GLU A 1 212 ? -2.796 6.482 -4.412 1.00 95.44 212 GLU A C 1
ATOM 1727 O O . GLU A 1 212 ? -1.660 6.609 -3.965 1.00 95.44 212 GLU A O 1
ATOM 1732 N N . PHE A 1 213 ? -3.028 5.901 -5.584 1.00 92.06 213 PHE A N 1
ATOM 1733 C CA . PHE A 1 213 ? -1.968 5.445 -6.479 1.00 92.06 213 PHE A CA 1
ATOM 1734 C C . PHE A 1 213 ? -1.760 6.464 -7.602 1.00 92.06 213 PHE A C 1
ATOM 1736 O O . PHE A 1 213 ? -2.733 6.915 -8.199 1.00 92.06 213 PHE A O 1
ATOM 1743 N N . LEU A 1 214 ? -0.502 6.762 -7.942 1.00 89.44 214 LEU A N 1
ATOM 1744 C CA . LEU A 1 214 ? -0.164 7.701 -9.024 1.00 89.44 214 LEU A CA 1
ATOM 1745 C C . LEU A 1 214 ? -0.372 7.122 -10.429 1.00 89.44 214 LEU A C 1
ATOM 1747 O O . LEU A 1 214 ? -0.419 7.853 -11.413 1.00 89.44 214 LEU A O 1
ATOM 1751 N N . THR A 1 215 ? -0.486 5.800 -10.538 1.00 88.31 215 THR A N 1
ATOM 1752 C CA . THR A 1 215 ? -0.691 5.090 -11.803 1.00 88.31 215 THR A CA 1
ATOM 1753 C C . THR A 1 215 ? -1.927 4.197 -11.713 1.00 88.31 215 THR A C 1
ATOM 1755 O O . THR A 1 215 ? -2.398 3.909 -10.610 1.00 88.31 215 THR A O 1
ATOM 1758 N N . PRO A 1 216 ? -2.453 3.679 -12.838 1.00 87.88 216 PRO A N 1
ATOM 1759 C CA . PRO A 1 216 ? -3.507 2.660 -12.821 1.00 87.88 216 PRO A CA 1
ATOM 1760 C C . PRO A 1 216 ? -3.069 1.299 -12.254 1.00 87.88 216 PRO A C 1
ATOM 1762 O O . PRO A 1 216 ? -3.899 0.408 -12.091 1.00 87.88 216 PRO A O 1
ATOM 1765 N N . PHE A 1 217 ? -1.779 1.094 -11.964 1.00 88.75 217 PHE A N 1
ATOM 1766 C CA . PHE A 1 217 ? -1.300 -0.179 -11.433 1.00 88.75 217 PHE A CA 1
ATOM 1767 C C . PHE A 1 217 ? -1.842 -0.420 -10.017 1.00 88.75 217 PHE A C 1
ATOM 1769 O O . PHE A 1 217 ? -1.831 0.469 -9.166 1.00 88.75 217 PHE A O 1
ATOM 1776 N N . ARG A 1 218 ? -2.312 -1.640 -9.752 1.00 91.12 218 ARG A N 1
ATOM 1777 C CA . ARG A 1 218 ? -2.782 -2.087 -8.435 1.00 91.12 218 ARG A CA 1
ATOM 1778 C C . ARG A 1 218 ? -2.149 -3.440 -8.096 1.00 91.12 218 ARG A C 1
ATOM 1780 O O . ARG A 1 218 ? -1.860 -4.218 -9.018 1.00 91.12 218 ARG A O 1
ATOM 1787 N N . PRO A 1 219 ? -1.970 -3.764 -6.803 1.00 93.06 219 PRO A N 1
ATOM 1788 C CA . PRO A 1 219 ? -1.694 -5.135 -6.402 1.00 93.06 219 PRO A CA 1
ATOM 1789 C C . PRO A 1 219 ? -2.785 -6.092 -6.892 1.00 93.06 219 PRO A C 1
ATOM 1791 O O . PRO A 1 219 ? -3.923 -5.692 -7.144 1.00 93.06 219 PRO A O 1
ATOM 1794 N N . ARG A 1 220 ? -2.452 -7.380 -6.998 1.00 92.25 220 ARG A N 1
ATOM 1795 C CA . ARG A 1 220 ? -3.450 -8.416 -7.304 1.00 92.25 220 ARG A CA 1
ATOM 1796 C C . ARG A 1 220 ? -4.436 -8.540 -6.148 1.00 92.25 220 ARG A C 1
ATOM 1798 O O . ARG A 1 220 ? -4.048 -8.698 -4.993 1.00 92.25 220 ARG A O 1
ATOM 1805 N N . GLU A 1 221 ? -5.711 -8.623 -6.488 1.00 92.69 221 GLU A N 1
ATOM 1806 C CA . GLU A 1 221 ? -6.820 -8.666 -5.536 1.00 92.69 221 GLU A CA 1
ATOM 1807 C C . GLU A 1 221 ? -6.754 -9.885 -4.621 1.00 92.69 221 GLU A C 1
ATOM 1809 O O . GLU A 1 221 ? -7.051 -9.785 -3.438 1.00 92.69 221 GLU A O 1
ATOM 1814 N N . ARG A 1 222 ? -6.300 -11.034 -5.132 1.00 94.19 222 ARG A N 1
ATOM 1815 C CA . ARG A 1 222 ? -6.149 -12.244 -4.311 1.00 94.19 222 ARG A CA 1
ATOM 1816 C C . ARG A 1 222 ? -5.113 -12.090 -3.194 1.00 94.19 222 ARG A C 1
ATOM 1818 O O . ARG A 1 222 ? -5.296 -12.671 -2.133 1.00 94.19 222 ARG A O 1
ATOM 1825 N N . TYR A 1 223 ? -4.054 -11.310 -3.422 1.00 95.31 223 TYR A N 1
ATOM 1826 C CA . TYR A 1 223 ? -3.034 -11.052 -2.402 1.00 95.31 223 TYR A CA 1
ATOM 1827 C C . TYR A 1 223 ? -3.526 -10.011 -1.402 1.00 95.31 223 TYR A C 1
ATOM 1829 O O . TYR A 1 223 ? -3.300 -10.168 -0.209 1.00 95.31 223 TYR A O 1
ATOM 1837 N N . MET A 1 224 ? -4.281 -9.013 -1.868 1.00 95.25 224 MET A N 1
ATOM 1838 C CA . MET A 1 224 ? -4.982 -8.065 -0.995 1.00 95.25 224 MET A CA 1
ATOM 1839 C C . MET A 1 224 ? -5.976 -8.780 -0.070 1.00 95.25 224 MET A C 1
ATOM 1841 O O . MET A 1 224 ? -5.975 -8.548 1.134 1.00 95.25 224 MET A O 1
ATOM 1845 N N . TYR A 1 225 ? -6.787 -9.685 -0.624 1.00 95.25 225 TYR A N 1
ATOM 1846 C CA . TYR A 1 225 ? -7.750 -10.481 0.135 1.00 95.25 225 TYR A CA 1
ATOM 1847 C C . TYR A 1 225 ? -7.061 -11.405 1.142 1.00 95.25 225 TYR A C 1
ATOM 1849 O O . TYR A 1 225 ? -7.451 -11.443 2.303 1.00 95.25 225 TYR A O 1
ATOM 1857 N N . PHE A 1 226 ? -6.001 -12.102 0.722 1.00 95.62 226 PHE A N 1
ATOM 1858 C CA . PHE A 1 226 ? -5.206 -12.929 1.626 1.00 95.62 226 PHE A CA 1
ATOM 1859 C C . PHE A 1 226 ? -4.632 -12.117 2.785 1.00 95.62 226 PHE A C 1
ATOM 1861 O O . PHE A 1 226 ? -4.812 -12.505 3.934 1.00 95.62 226 PHE A O 1
ATOM 1868 N N . HIS A 1 227 ? -4.003 -10.975 2.491 1.00 95.88 227 HIS A N 1
ATOM 1869 C CA . HIS A 1 227 ? -3.468 -10.086 3.515 1.00 95.88 227 HIS A CA 1
ATOM 1870 C C . HIS A 1 227 ? -4.565 -9.676 4.503 1.00 95.88 227 HIS A C 1
ATOM 1872 O O . HIS A 1 227 ? -4.395 -9.848 5.703 1.00 95.88 227 HIS A O 1
ATOM 1878 N N . TYR A 1 228 ? -5.724 -9.221 4.011 1.00 95.94 228 TYR A N 1
ATOM 1879 C CA . TYR A 1 228 ? -6.876 -8.897 4.858 1.00 95.94 228 TYR A CA 1
ATOM 1880 C C . TYR A 1 228 ? -7.266 -10.060 5.783 1.00 95.94 228 TYR A C 1
ATOM 1882 O O . TYR A 1 228 ? -7.361 -9.863 6.992 1.00 95.94 228 TYR A O 1
ATOM 1890 N N . CYS A 1 229 ? -7.445 -11.272 5.245 1.00 95.12 229 CYS A N 1
ATOM 1891 C CA . CYS A 1 229 ? -7.803 -12.441 6.046 1.00 95.12 229 CYS A CA 1
ATOM 1892 C C . CYS A 1 229 ? -6.768 -12.724 7.137 1.00 95.12 229 CYS A C 1
ATOM 1894 O O . CYS A 1 229 ? -7.147 -12.925 8.287 1.00 95.12 229 CYS A O 1
ATOM 1896 N N . ILE A 1 230 ? -5.477 -12.710 6.798 1.00 93.81 230 ILE A N 1
ATOM 1897 C CA . ILE A 1 230 ? -4.406 -12.956 7.768 1.00 93.81 230 ILE A CA 1
ATOM 1898 C C . ILE A 1 230 ? -4.400 -11.890 8.863 1.00 93.81 230 ILE A C 1
ATOM 1900 O O . ILE A 1 230 ? -4.302 -12.253 10.029 1.00 93.81 230 ILE A O 1
ATOM 1904 N N . GLN A 1 231 ? -4.571 -10.611 8.526 1.00 93.94 231 GLN A N 1
ATOM 1905 C CA . GLN A 1 231 ? -4.582 -9.551 9.536 1.00 93.94 231 GLN A CA 1
ATOM 1906 C C . GLN A 1 231 ? -5.787 -9.633 10.479 1.00 93.94 231 GLN A C 1
ATOM 1908 O O . GLN A 1 231 ? -5.646 -9.427 11.682 1.00 93.94 231 GLN A O 1
ATOM 1913 N N . ILE A 1 232 ? -6.963 -10.006 9.967 1.00 93.06 232 ILE A N 1
ATOM 1914 C CA . ILE A 1 232 ? -8.135 -10.257 10.814 1.00 93.06 232 ILE A CA 1
ATOM 1915 C C . ILE A 1 232 ? -7.900 -11.465 11.728 1.00 93.06 232 ILE A C 1
ATOM 1917 O O . ILE A 1 232 ? -8.224 -11.403 12.911 1.00 93.06 232 ILE A O 1
ATOM 1921 N N . LEU A 1 233 ? -7.309 -12.546 11.211 1.00 92.25 233 LEU A N 1
ATOM 1922 C CA . LEU A 1 233 ? -6.977 -13.723 12.016 1.00 92.25 233 LEU A CA 1
ATOM 1923 C C . LEU A 1 233 ? -5.942 -13.408 13.103 1.00 92.25 233 LEU A C 1
ATOM 1925 O O . LEU A 1 233 ? -6.114 -13.842 14.237 1.00 92.25 233 LEU A O 1
ATOM 1929 N N . GLN A 1 234 ? -4.907 -12.628 12.782 1.00 88.81 234 GLN A N 1
ATOM 1930 C CA . GLN A 1 234 ? -3.923 -12.171 13.764 1.00 88.81 234 GLN A CA 1
ATOM 1931 C C . GLN A 1 234 ? -4.579 -11.356 14.877 1.00 88.81 234 GLN A C 1
ATOM 1933 O O . GLN A 1 234 ? -4.273 -11.584 16.038 1.00 88.81 234 GLN A O 1
ATOM 1938 N N . TYR A 1 235 ? -5.500 -10.452 14.538 1.00 88.06 235 TYR A N 1
ATOM 1939 C CA . TYR A 1 235 ? -6.217 -9.657 15.532 1.00 88.06 235 TYR A CA 1
ATOM 1940 C C . TYR A 1 235 ? -7.133 -10.502 16.431 1.00 88.06 235 TYR A C 1
ATOM 1942 O O . TYR A 1 235 ? -7.181 -10.280 17.634 1.00 88.06 235 TYR A O 1
ATOM 1950 N N . ILE A 1 236 ? -7.864 -11.467 15.863 1.00 87.62 236 ILE A N 1
ATOM 1951 C CA . ILE A 1 236 ? -8.818 -12.297 16.621 1.00 87.62 236 ILE A CA 1
ATOM 1952 C C . ILE A 1 236 ? -8.106 -13.265 17.580 1.00 87.62 236 ILE A C 1
ATOM 1954 O O . ILE A 1 236 ? -8.670 -13.612 18.615 1.00 87.62 236 ILE A O 1
ATOM 1958 N N . TRP A 1 237 ? -6.902 -13.725 17.233 1.00 83.31 237 TRP A N 1
ATOM 1959 C CA . TRP A 1 237 ? -6.131 -14.686 18.032 1.00 83.31 237 TRP A CA 1
ATOM 1960 C C . TRP A 1 237 ? -5.075 -14.052 18.955 1.00 83.31 237 TRP A C 1
ATOM 1962 O O . TRP A 1 237 ? -4.206 -14.771 19.451 1.00 83.31 237 TRP A O 1
ATOM 1972 N N . GLN A 1 238 ? -5.144 -12.737 19.186 1.00 67.69 238 GLN A N 1
ATOM 1973 C CA . GLN A 1 238 ? -4.404 -12.043 20.252 1.00 67.69 238 GLN A CA 1
ATOM 1974 C C . GLN A 1 238 ? -5.129 -12.144 21.595 1.00 67.69 238 GLN A C 1
ATOM 1976 O O . GLN A 1 238 ? -4.415 -12.276 22.614 1.00 67.69 238 GLN A O 1
#